Protein AF-0000000078818500 (afdb_homodimer)

Structure (mmCIF, N/CA/C/O backbone):
data_AF-0000000078818500-model_v1
#
loop_
_entity.id
_entity.type
_entity.pdbx_description
1 polymer 'Uncharacterized protein'
#
loop_
_atom_site.group_PDB
_atom_site.id
_atom_site.type_symbol
_atom_site.label_atom_id
_atom_site.label_alt_id
_atom_site.label_comp_id
_atom_site.label_asym_id
_atom_site.label_entity_id
_atom_site.label_seq_id
_atom_site.pdbx_PDB_ins_code
_atom_site.Cartn_x
_atom_site.Cartn_y
_atom_site.Cartn_z
_atom_site.occupancy
_atom_site.B_iso_or_equiv
_atom_site.auth_seq_id
_atom_site.auth_comp_id
_atom_site.auth_asym_id
_atom_site.auth_atom_id
_atom_site.pdbx_PDB_model_num
ATOM 1 N N . MET A 1 1 ? 18.609 13.703 -2.287 1 92.88 1 MET A N 1
ATOM 2 C CA . MET A 1 1 ? 19.344 12.797 -1.414 1 92.88 1 MET A CA 1
ATOM 3 C C . MET A 1 1 ? 19.266 11.367 -1.935 1 92.88 1 MET A C 1
ATOM 5 O O . MET A 1 1 ? 18.438 11.047 -2.779 1 92.88 1 MET A O 1
ATOM 9 N N . ASP A 1 2 ? 20.297 10.562 -1.401 1 94.44 2 ASP A N 1
ATOM 10 C CA . ASP A 1 2 ? 20.312 9.164 -1.827 1 94.44 2 ASP A CA 1
ATOM 11 C C . ASP A 1 2 ? 20.031 8.234 -0.654 1 94.44 2 ASP A C 1
ATOM 13 O O . ASP A 1 2 ? 20.562 8.43 0.445 1 94.44 2 ASP A O 1
ATOM 17 N N . LEU A 1 3 ? 19.094 7.395 -0.886 1 95.62 3 LEU A N 1
ATOM 18 C CA . LEU A 1 3 ? 18.812 6.332 0.073 1 95.62 3 LEU A CA 1
ATOM 19 C C . LEU A 1 3 ? 19.172 4.969 -0.501 1 95.62 3 LEU A C 1
ATOM 21 O O . LEU A 1 3 ? 18.75 4.613 -1.599 1 95.62 3 LEU A O 1
ATOM 25 N N . THR A 1 4 ? 20.031 4.25 0.189 1 95.31 4 THR A N 1
ATOM 26 C CA . THR A 1 4 ? 20.438 2.93 -0.284 1 95.31 4 THR A CA 1
ATOM 27 C C . THR A 1 4 ? 19.703 1.831 0.48 1 95.31 4 THR A C 1
ATOM 29 O O . THR A 1 4 ? 19.688 1.827 1.713 1 95.31 4 THR A O 1
ATOM 32 N N . LEU A 1 5 ? 19.047 1.062 -0.251 1 96.25 5 LEU A N 1
ATOM 33 C CA . LEU A 1 5 ? 18.406 -0.133 0.29 1 96.25 5 LEU A CA 1
ATOM 34 C C . LEU A 1 5 ? 19.281 -1.367 0.055 1 96.25 5 LEU A C 1
ATOM 36 O O . LEU A 1 5 ? 19.766 -1.585 -1.056 1 96.25 5 LEU A O 1
ATOM 40 N N . GLN A 1 6 ? 19.484 -2.074 1.169 1 97 6 GLN A N 1
ATOM 41 C CA . GLN A 1 6 ? 20.094 -3.393 1.016 1 97 6 GLN A CA 1
ATOM 42 C C . GLN A 1 6 ? 19.031 -4.477 0.862 1 97 6 GLN A C 1
ATOM 44 O O . GLN A 1 6 ? 18.062 -4.52 1.629 1 97 6 GLN A O 1
ATOM 49 N N . ILE A 1 7 ? 19.172 -5.203 -0.135 1 97 7 ILE A N 1
ATOM 50 C CA . ILE A 1 7 ? 18.203 -6.262 -0.423 1 97 7 ILE A CA 1
ATOM 51 C C . ILE A 1 7 ? 18.922 -7.605 -0.516 1 97 7 ILE A C 1
ATOM 53 O O . ILE A 1 7 ? 19.703 -7.836 -1.443 1 97 7 ILE A O 1
ATOM 57 N N . ASP A 1 8 ? 18.688 -8.516 0.443 1 96 8 ASP A N 1
ATOM 58 C CA . ASP A 1 8 ? 19.328 -9.836 0.479 1 96 8 ASP A CA 1
ATOM 59 C C . ASP A 1 8 ? 18.391 -10.898 -0.092 1 96 8 ASP A C 1
ATOM 61 O O . ASP A 1 8 ? 17.688 -11.586 0.657 1 96 8 ASP A O 1
ATOM 65 N N . THR A 1 9 ? 18.391 -10.898 -1.382 1 94.56 9 THR A N 1
ATOM 66 C CA . THR A 1 9 ? 17.484 -11.82 -2.07 1 94.56 9 THR A CA 1
ATOM 67 C C . THR A 1 9 ? 18.203 -12.508 -3.232 1 94.56 9 THR A C 1
ATOM 69 O O . THR A 1 9 ? 19.281 -12.078 -3.643 1 94.56 9 THR A O 1
ATOM 72 N N . ASP A 1 10 ? 17.688 -13.625 -3.678 1 94.94 10 ASP A N 1
ATOM 73 C CA . ASP A 1 10 ? 18.234 -14.352 -4.816 1 94.94 10 ASP A CA 1
ATOM 74 C C . ASP A 1 10 ? 17.766 -13.742 -6.137 1 94.94 10 ASP A C 1
ATOM 76 O O . ASP A 1 10 ? 18.25 -14.117 -7.203 1 94.94 10 ASP A O 1
ATOM 80 N N . TYR A 1 11 ? 16.922 -12.773 -6.066 1 96.25 11 TYR A N 1
ATOM 81 C CA . TYR A 1 11 ? 16.422 -12.133 -7.273 1 96.25 11 TYR A CA 1
ATOM 82 C C . TYR A 1 11 ? 17.422 -11.117 -7.805 1 96.25 11 TYR A C 1
ATOM 84 O O . TYR A 1 11 ? 18.266 -10.633 -7.062 1 96.25 11 TYR A O 1
ATOM 92 N N . SER A 1 12 ? 17.266 -10.805 -9.141 1 96.62 12 SER A N 1
ATOM 93 C CA . SER A 1 12 ? 18.156 -9.828 -9.758 1 96.62 12 SER A CA 1
ATOM 94 C C . SER A 1 12 ? 17.844 -8.414 -9.273 1 96.62 12 SER A C 1
ATOM 96 O O . SER A 1 12 ? 16.766 -8.156 -8.727 1 96.62 12 SER A O 1
ATOM 98 N N . LEU A 1 13 ? 18.828 -7.551 -9.422 1 95.62 13 LEU A N 1
ATOM 99 C CA . LEU A 1 13 ? 18.625 -6.148 -9.07 1 95.62 13 LEU A CA 1
ATOM 100 C C . LEU A 1 13 ? 17.453 -5.562 -9.852 1 95.62 13 LEU A C 1
ATOM 102 O O . LEU A 1 13 ? 16.688 -4.75 -9.32 1 95.62 13 LEU A O 1
ATOM 106 N N . GLN A 1 14 ? 17.297 -5.965 -11.07 1 96.69 14 GLN A N 1
ATOM 107 C CA . GLN A 1 14 ? 16.203 -5.477 -11.906 1 96.69 14 GLN A CA 1
ATOM 108 C C . GLN A 1 14 ? 14.852 -5.902 -11.352 1 96.69 14 GLN A C 1
ATOM 110 O O . GLN A 1 14 ? 13.93 -5.086 -11.234 1 96.69 14 GLN A O 1
ATOM 115 N N . GLU A 1 15 ? 14.734 -7.168 -11 1 96.62 15 GLU A N 1
ATOM 116 C CA . GLU A 1 15 ? 13.492 -7.684 -10.43 1 96.62 15 GLU A CA 1
ATOM 117 C C . GLU A 1 15 ? 13.164 -7.004 -9.102 1 96.62 15 GLU A C 1
ATOM 119 O O . GLU A 1 15 ? 12.023 -6.602 -8.875 1 96.62 15 GLU A O 1
ATOM 124 N N . ALA A 1 16 ? 14.141 -6.887 -8.336 1 96.5 16 ALA A N 1
ATOM 125 C CA . ALA A 1 16 ? 13.953 -6.25 -7.035 1 96.5 16 ALA A CA 1
ATOM 126 C C . ALA A 1 16 ? 13.57 -4.781 -7.191 1 96.5 16 ALA A C 1
ATOM 128 O O . ALA A 1 16 ? 12.68 -4.289 -6.488 1 96.5 16 ALA A O 1
ATOM 129 N N . SER A 1 17 ? 14.234 -4.121 -8.102 1 96.81 17 SER A N 1
ATOM 130 C CA . SER A 1 17 ? 13.945 -2.715 -8.359 1 96.81 17 SER A CA 1
ATOM 131 C C . SER A 1 17 ? 12.5 -2.52 -8.82 1 96.81 17 SER A C 1
ATOM 133 O O . SER A 1 17 ? 11.844 -1.559 -8.43 1 96.81 17 SER A O 1
ATOM 135 N N . GLU A 1 18 ? 12.047 -3.445 -9.617 1 97.38 18 GLU A N 1
ATOM 136 C CA . GLU A 1 18 ? 10.68 -3.352 -10.117 1 97.38 18 GLU A CA 1
ATOM 137 C C . GLU A 1 18 ? 9.664 -3.51 -8.992 1 97.38 18 GLU A C 1
ATOM 139 O O . GLU A 1 18 ? 8.648 -2.811 -8.961 1 97.38 18 GLU A O 1
ATOM 144 N N . VAL A 1 19 ? 9.938 -4.406 -8.125 1 97.69 19 VAL A N 1
ATOM 145 C CA . VAL A 1 19 ? 9.047 -4.625 -6.992 1 97.69 19 VAL A CA 1
ATOM 146 C C . VAL A 1 19 ? 9.023 -3.381 -6.109 1 97.69 19 VAL A C 1
ATOM 148 O O . VAL A 1 19 ? 7.949 -2.912 -5.719 1 97.69 19 VAL A O 1
ATOM 151 N N . ILE A 1 20 ? 10.195 -2.811 -5.836 1 97.69 20 ILE A N 1
ATOM 152 C CA . ILE A 1 20 ? 10.305 -1.636 -4.977 1 97.69 20 ILE A CA 1
ATOM 153 C C . ILE A 1 20 ? 9.617 -0.447 -5.637 1 97.69 20 ILE A C 1
ATOM 155 O O . ILE A 1 20 ? 8.844 0.27 -4.992 1 97.69 20 ILE A O 1
ATOM 159 N N . HIS A 1 21 ? 9.828 -0.306 -6.898 1 96.94 21 HIS A N 1
ATOM 160 C CA . HIS A 1 21 ? 9.211 0.789 -7.633 1 96.94 21 HIS A CA 1
ATOM 161 C C . HIS A 1 21 ? 7.688 0.669 -7.617 1 96.94 21 HIS A C 1
ATOM 163 O O . HIS A 1 21 ? 6.988 1.639 -7.312 1 96.94 21 HIS A O 1
ATOM 169 N N . SER A 1 22 ? 7.27 -0.499 -7.934 1 97.5 22 SER A N 1
ATOM 170 C CA . SER A 1 22 ? 5.828 -0.715 -7.961 1 97.5 22 SER A CA 1
ATOM 171 C C . SER A 1 22 ? 5.215 -0.521 -6.578 1 97.5 22 SER A C 1
ATOM 173 O O . SER A 1 22 ? 4.113 0.017 -6.453 1 97.5 22 SER A O 1
ATOM 175 N N . ALA A 1 23 ? 5.93 -0.993 -5.57 1 97.81 23 ALA A N 1
ATOM 176 C CA . ALA A 1 23 ? 5.461 -0.832 -4.199 1 97.81 23 ALA A CA 1
ATOM 177 C C . ALA A 1 23 ? 5.336 0.644 -3.83 1 97.81 23 ALA A C 1
ATOM 179 O O . ALA A 1 23 ? 4.324 1.066 -3.264 1 97.81 23 ALA A O 1
ATOM 180 N N . LEU A 1 24 ? 6.293 1.431 -4.164 1 98.25 24 LEU A N 1
ATOM 181 C CA . LEU A 1 24 ? 6.289 2.85 -3.822 1 98.25 24 LEU A CA 1
ATOM 182 C C . LEU A 1 24 ? 5.246 3.604 -4.641 1 98.25 24 LEU A C 1
ATOM 184 O O . LEU A 1 24 ? 4.621 4.543 -4.145 1 98.25 24 LEU A O 1
ATOM 188 N N . GLU A 1 25 ? 5.035 3.156 -5.895 1 97.81 25 GLU A N 1
ATOM 189 C CA . GLU A 1 25 ? 3.994 3.764 -6.719 1 97.81 25 GLU A CA 1
ATOM 190 C C . GLU A 1 25 ? 2.607 3.492 -6.141 1 97.81 25 GLU A C 1
ATOM 192 O O . GLU A 1 25 ? 1.744 4.371 -6.148 1 97.81 25 GLU A O 1
ATOM 197 N N . HIS A 1 26 ? 2.404 2.295 -5.719 1 97.69 26 HIS A N 1
ATOM 198 C CA . HIS A 1 26 ? 1.139 1.955 -5.074 1 97.69 26 HIS A CA 1
ATOM 199 C C . HIS A 1 26 ? 0.894 2.822 -3.846 1 97.69 26 HIS A C 1
ATOM 201 O O . HIS A 1 26 ? -0.209 3.34 -3.654 1 97.69 26 HIS A O 1
ATOM 207 N N . GLU A 1 27 ? 1.914 3.031 -3.051 1 97.81 27 GLU A N 1
ATOM 208 C CA . GLU A 1 27 ? 1.816 3.875 -1.863 1 97.81 27 GLU A CA 1
ATOM 209 C C . GLU A 1 27 ? 1.536 5.328 -2.24 1 97.81 27 GLU A C 1
ATOM 211 O O . GLU A 1 27 ? 0.791 6.02 -1.545 1 97.81 27 GLU A O 1
ATOM 216 N N . LYS A 1 28 ? 2.133 5.762 -3.33 1 98.25 28 LYS A N 1
ATOM 217 C CA . LYS A 1 28 ? 1.902 7.121 -3.805 1 98.25 28 LYS A CA 1
ATOM 218 C C . LYS A 1 28 ? 0.437 7.336 -4.172 1 98.25 28 LYS A C 1
ATOM 220 O O . LYS A 1 28 ? -0.152 8.359 -3.828 1 98.25 28 LYS A O 1
ATOM 225 N N . HIS A 1 29 ? -0.126 6.328 -4.836 1 98.25 29 HIS A N 1
ATOM 226 C CA . HIS A 1 29 ? -1.533 6.422 -5.207 1 98.25 29 HIS A CA 1
ATOM 227 C C . HIS A 1 29 ? -2.428 6.461 -3.975 1 98.25 29 HIS A C 1
ATOM 229 O O . HIS A 1 29 ? -3.383 7.238 -3.918 1 98.25 29 HIS A O 1
ATOM 235 N N . LEU A 1 30 ? -2.086 5.609 -3.025 1 97.31 30 LEU A N 1
ATOM 236 C CA . LEU A 1 30 ? -2.822 5.609 -1.768 1 97.31 30 LEU A CA 1
ATOM 237 C C . LEU A 1 30 ? -2.709 6.961 -1.071 1 97.31 30 LEU A C 1
ATOM 239 O O . LEU A 1 30 ? -3.705 7.496 -0.579 1 97.31 30 LEU A O 1
ATOM 243 N N . ALA A 1 31 ? -1.526 7.5 -1.054 1 98.38 31 ALA A N 1
ATOM 244 C CA . ALA A 1 31 ? -1.292 8.797 -0.418 1 98.38 31 ALA A CA 1
ATOM 245 C C . ALA A 1 31 ? -2.096 9.891 -1.104 1 98.38 31 ALA A C 1
ATOM 247 O O . ALA A 1 31 ? -2.67 10.758 -0.439 1 98.38 31 ALA A O 1
ATOM 248 N N . LYS A 1 32 ? -2.178 9.852 -2.471 1 98.62 32 LYS A N 1
ATOM 249 C CA . LYS A 1 32 ? -2.949 10.836 -3.229 1 98.62 32 LYS A CA 1
ATOM 250 C C . LYS A 1 32 ? -4.426 10.789 -2.846 1 98.62 32 LYS A C 1
ATOM 252 O O . LYS A 1 32 ? -5.055 11.828 -2.646 1 98.62 32 LYS A O 1
ATOM 257 N N . TYR A 1 33 ? -4.914 9.625 -2.73 1 98.38 33 TYR A N 1
ATOM 258 C CA . TYR A 1 33 ? -6.312 9.445 -2.357 1 98.38 33 TYR A CA 1
ATOM 259 C C . TYR A 1 33 ? -6.578 9.969 -0.953 1 98.38 33 TYR A C 1
ATOM 261 O O . TYR A 1 33 ? -7.574 10.656 -0.718 1 98.38 33 TYR A O 1
ATOM 269 N N . LYS A 1 34 ? -5.703 9.625 -0.018 1 98.12 34 LYS A N 1
ATOM 270 C CA . LYS A 1 34 ? -5.875 10.047 1.369 1 98.12 34 LYS A CA 1
ATOM 271 C C . LYS A 1 34 ? -5.785 11.57 1.498 1 98.12 34 LYS A C 1
ATOM 273 O O . LYS A 1 34 ? -6.551 12.18 2.246 1 98.12 34 LYS A O 1
ATOM 278 N N . VAL A 1 35 ? -4.875 12.18 0.779 1 98.62 35 VAL A N 1
ATOM 279 C CA . VAL A 1 35 ? -4.758 13.633 0.766 1 98.62 35 VAL A CA 1
ATOM 280 C C . VAL A 1 35 ? -6.062 14.25 0.266 1 98.62 35 VAL A C 1
ATOM 282 O O . VAL A 1 35 ? -6.578 15.203 0.865 1 98.62 35 VAL A O 1
ATOM 285 N N . TYR A 1 36 ? -6.566 13.695 -0.82 1 98.56 36 TYR A N 1
ATOM 286 C CA . TYR A 1 36 ? -7.816 14.195 -1.382 1 98.56 36 TYR A CA 1
ATOM 287 C C . TYR A 1 36 ? -8.945 14.094 -0.365 1 98.56 36 TYR A C 1
ATOM 289 O O . TYR A 1 36 ? -9.672 15.062 -0.142 1 98.56 36 TYR A O 1
ATOM 297 N N . ARG A 1 37 ? -9.078 13 0.295 1 98.19 37 ARG A N 1
ATOM 298 C CA . ARG A 1 37 ? -10.164 12.75 1.239 1 98.19 37 ARG A CA 1
ATOM 299 C C . ARG A 1 37 ? -10.07 13.68 2.441 1 98.19 37 ARG A C 1
ATOM 301 O O . ARG A 1 37 ? -11.062 14.305 2.832 1 98.19 37 ARG A O 1
ATOM 308 N N . TYR A 1 38 ? -8.891 13.727 2.98 1 98.56 38 TYR A N 1
ATOM 309 C CA . TYR A 1 38 ? -8.727 14.562 4.16 1 98.56 38 TYR A CA 1
ATOM 310 C C . TYR A 1 38 ? -8.867 16.047 3.805 1 98.56 38 TYR A C 1
ATOM 312 O O . TYR A 1 38 ? -9.375 16.828 4.602 1 98.56 38 TYR A O 1
ATOM 320 N N . ALA A 1 39 ? -8.391 16.438 2.619 1 98.5 39 ALA A N 1
ATOM 321 C CA . ALA A 1 39 ? -8.562 17.828 2.166 1 98.5 39 ALA A CA 1
ATOM 322 C C . ALA A 1 39 ? -10.039 18.188 2.027 1 98.5 39 ALA A C 1
ATOM 324 O O . ALA A 1 39 ? -10.453 19.281 2.41 1 98.5 39 ALA A O 1
ATOM 325 N N . MET A 1 40 ? -10.766 17.234 1.53 1 98.44 40 MET A N 1
ATOM 326 C CA . MET A 1 40 ? -12.195 17.438 1.37 1 98.44 40 MET A CA 1
ATOM 327 C C . MET A 1 40 ? -12.875 17.641 2.723 1 98.44 40 MET A C 1
ATOM 329 O O . MET A 1 40 ? -13.711 18.531 2.879 1 98.44 40 MET A O 1
ATOM 333 N N . ILE A 1 41 ? -12.508 16.844 3.682 1 98.06 41 ILE A N 1
ATOM 334 C CA . ILE A 1 41 ? -13.07 16.938 5.027 1 98.06 41 ILE A CA 1
ATOM 335 C C . ILE A 1 41 ? -12.695 18.297 5.637 1 98.06 41 ILE A C 1
ATOM 337 O O . ILE A 1 41 ? -13.555 18.969 6.211 1 98.06 41 ILE A O 1
ATOM 341 N N . CYS A 1 42 ? -11.414 18.672 5.496 1 98.5 42 CYS A N 1
ATOM 342 C CA . CYS A 1 42 ? -10.977 19.953 6.023 1 98.5 42 CYS A CA 1
ATOM 343 C C . CYS A 1 42 ? -11.734 21.109 5.379 1 98.5 42 CYS A C 1
ATOM 345 O O . CYS A 1 42 ? -12.156 22.047 6.062 1 98.5 42 CYS A O 1
ATOM 347 N N . ASP A 1 43 ? -11.93 21 4.059 1 98.25 43 ASP A N 1
ATOM 348 C CA . ASP A 1 43 ? -12.648 22.047 3.328 1 98.25 43 ASP A CA 1
ATOM 349 C C . ASP A 1 43 ? -14.07 22.188 3.85 1 98.25 43 ASP A C 1
ATOM 351 O O . ASP A 1 43 ? -14.57 23.312 3.988 1 98.25 43 ASP A O 1
ATOM 355 N N . GLU A 1 44 ? -14.711 21.141 4.117 1 98.06 44 GLU A N 1
ATOM 356 C CA . GLU A 1 44 ? -16.078 21.156 4.625 1 98.06 44 GLU A CA 1
ATOM 357 C C . GLU A 1 44 ? -16.172 21.891 5.957 1 98.06 44 GLU A C 1
ATOM 359 O O . GLU A 1 44 ? -17.062 22.719 6.164 1 98.06 44 GLU A O 1
ATOM 364 N N . TYR A 1 45 ? -15.234 21.578 6.836 1 96.94 45 TYR A N 1
ATOM 365 C CA . TYR A 1 45 ? -15.234 22.219 8.148 1 96.94 45 TYR A CA 1
ATOM 366 C C . TYR A 1 45 ? -14.828 23.672 8.055 1 96.94 45 TYR A C 1
ATOM 368 O O . TYR A 1 45 ? -15.344 24.531 8.781 1 96.94 45 TYR A O 1
ATOM 376 N N . GLU A 1 46 ? -13.875 23.953 7.191 1 98 46 GLU A N 1
ATOM 377 C CA . GLU A 1 46 ? -13.477 25.344 6.984 1 98 46 GLU A CA 1
ATOM 378 C C . GLU A 1 46 ? -14.648 26.188 6.512 1 98 46 GLU A C 1
ATOM 380 O O . GLU A 1 46 ? -14.836 27.312 6.984 1 98 46 GLU A O 1
ATOM 385 N N . ASP A 1 47 ? -15.469 25.625 5.633 1 97.44 47 ASP A N 1
ATOM 386 C CA . ASP A 1 47 ? -16.656 26.312 5.141 1 97.44 47 ASP A CA 1
ATOM 387 C C . ASP A 1 47 ? -17.688 26.484 6.25 1 97.44 47 ASP A C 1
ATOM 389 O O . ASP A 1 47 ? -18.297 27.547 6.387 1 97.44 47 ASP A O 1
ATOM 393 N N . GLN A 1 48 ? -17.859 25.484 6.992 1 95.75 48 GLN A N 1
ATOM 394 C CA . GLN A 1 48 ? -18.859 25.469 8.047 1 95.75 48 GLN A CA 1
ATOM 395 C C . GLN A 1 48 ? -18.531 26.484 9.133 1 95.75 48 GLN A C 1
ATOM 397 O O . GLN A 1 48 ? -19.438 27.141 9.672 1 95.75 48 GLN A O 1
ATOM 402 N N . PHE A 1 49 ? -17.234 26.672 9.461 1 94.31 49 PHE A N 1
ATOM 403 C CA . PHE A 1 49 ? -16.859 27.453 10.641 1 94.31 49 PHE A CA 1
ATOM 404 C C . PHE A 1 49 ? -16.203 28.766 10.227 1 94.31 49 PHE A C 1
ATOM 406 O O . PHE A 1 49 ? -15.852 29.578 11.086 1 94.31 49 PHE A O 1
ATOM 413 N N . ASP A 1 50 ? -16.016 28.906 8.906 1 96.56 50 ASP A N 1
ATOM 414 C CA . ASP A 1 50 ? -15.383 30.109 8.352 1 96.56 50 ASP A CA 1
ATOM 415 C C . ASP A 1 50 ? -14.023 30.359 8.992 1 96.56 50 ASP A C 1
ATOM 417 O O . ASP A 1 50 ? -13.742 31.453 9.461 1 96.56 50 ASP A O 1
ATOM 421 N N . LEU A 1 51 ? -13.227 29.312 9.117 1 96.5 51 LEU A N 1
ATOM 422 C CA . LEU A 1 51 ? -11.883 29.25 9.695 1 96.5 51 LEU A CA 1
ATOM 423 C C . LEU A 1 51 ? -11 28.281 8.922 1 96.5 51 LEU A C 1
ATOM 425 O O . LEU A 1 51 ? -11.43 27.188 8.562 1 96.5 51 LEU A O 1
ATOM 429 N N . ILE A 1 52 ? -9.805 28.672 8.586 1 97.56 52 ILE A N 1
ATOM 430 C CA . ILE A 1 52 ? -8.93 27.766 7.844 1 97.56 52 ILE A CA 1
ATOM 431 C C . ILE A 1 52 ? -8.328 26.734 8.789 1 97.56 52 ILE A C 1
ATOM 433 O O . ILE A 1 52 ? -8.062 27.031 9.961 1 97.56 52 ILE A O 1
ATOM 437 N N . SER A 1 53 ? -8.055 25.594 8.289 1 97.38 53 SER A N 1
ATOM 438 C CA . SER A 1 53 ? -7.652 24.453 9.102 1 97.38 53 SER A CA 1
ATOM 439 C C . SER A 1 53 ? -6.363 24.734 9.859 1 97.38 53 SER A C 1
ATOM 441 O O . SER A 1 53 ? -6.207 24.312 11.008 1 97.38 53 SER A O 1
ATOM 443 N N . THR A 1 54 ? -5.461 25.453 9.211 1 97.38 54 THR A N 1
ATOM 444 C CA . THR A 1 54 ? -4.184 25.75 9.859 1 97.38 54 THR A CA 1
ATOM 445 C C . THR A 1 54 ? -4.391 26.625 11.086 1 97.38 54 THR A C 1
ATOM 447 O O . THR A 1 54 ? -3.756 26.406 12.125 1 97.38 54 THR A O 1
ATOM 450 N N . GLU A 1 55 ? -5.258 27.531 11.039 1 96.62 55 GLU A N 1
ATOM 451 C CA . GLU A 1 55 ? -5.59 28.391 12.18 1 96.62 55 GLU A CA 1
ATOM 452 C C . GLU A 1 55 ? -6.363 27.609 13.242 1 96.62 55 GLU A C 1
ATOM 454 O O . GLU A 1 55 ? -6.117 27.781 14.438 1 96.62 55 GLU A O 1
ATOM 459 N N . PHE A 1 56 ? -7.258 26.781 12.789 1 96.62 56 PHE A N 1
ATOM 460 C CA . PHE A 1 56 ? -8.039 25.953 13.703 1 96.62 56 PHE A CA 1
ATOM 461 C C . PHE A 1 56 ? -7.129 25.094 14.578 1 96.62 56 PHE A C 1
ATOM 463 O O . PHE A 1 56 ? -7.297 25.047 15.797 1 96.62 56 PHE A O 1
ATOM 470 N N . ILE A 1 57 ? -6.168 24.469 13.945 1 95.25 57 ILE A N 1
ATOM 471 C CA . ILE A 1 57 ? -5.289 23.562 14.664 1 95.25 57 ILE A CA 1
ATOM 472 C C . ILE A 1 57 ? -4.531 24.328 15.75 1 95.25 57 ILE A C 1
ATOM 474 O O . ILE A 1 57 ? -4.402 23.844 16.875 1 95.25 57 ILE A O 1
ATOM 478 N N . GLN A 1 58 ? -4.086 25.5 15.438 1 95.19 58 GLN A N 1
ATOM 479 C CA . GLN A 1 58 ? -3.363 26.312 16.406 1 95.19 58 GLN A CA 1
ATOM 480 C C . GLN A 1 58 ? -4.25 26.688 17.578 1 95.19 58 GLN A C 1
ATOM 482 O O . GLN A 1 58 ? -3.848 26.531 18.734 1 95.19 58 GLN A O 1
ATOM 487 N N . LYS A 1 59 ? -5.441 27.078 17.328 1 93.88 59 LYS A N 1
ATOM 488 C CA . LYS A 1 59 ? -6.387 27.453 18.375 1 93.88 59 LYS A CA 1
ATOM 489 C C . LYS A 1 59 ? -6.797 26.25 19.219 1 93.88 59 LYS A C 1
ATOM 491 O O . LYS A 1 59 ? -6.922 26.359 20.438 1 93.88 59 LYS A O 1
ATOM 496 N N . PHE A 1 60 ? -7 25.125 18.516 1 93.81 60 PHE A N 1
ATOM 497 C CA . PHE A 1 60 ? -7.406 23.906 19.203 1 93.81 60 PHE A CA 1
ATOM 498 C C . PHE A 1 60 ? -6.324 23.438 20.156 1 93.81 60 PHE A C 1
ATOM 500 O O . PHE A 1 60 ? -6.605 23.109 21.312 1 93.81 60 PHE A O 1
ATOM 507 N N . GLU A 1 61 ? -5.141 23.453 19.75 1 93.38 61 GLU A N 1
ATOM 508 C CA . GLU A 1 61 ? -4.023 23.016 20.578 1 93.38 61 GLU A CA 1
ATOM 509 C C . GLU A 1 61 ? -3.744 23.984 21.719 1 93.38 61 GLU A C 1
ATOM 511 O O . GLU A 1 61 ? -3.205 23.609 22.75 1 93.38 61 GLU A O 1
ATOM 516 N N . ALA A 1 62 ? -4.195 25.281 21.562 1 93.12 62 ALA A N 1
ATOM 517 C CA . ALA A 1 62 ? -4.051 26.312 22.594 1 93.12 62 ALA A CA 1
ATOM 518 C C . ALA A 1 62 ? -5.188 26.234 23.609 1 93.12 62 ALA A C 1
ATOM 520 O O . ALA A 1 62 ? -5.188 26.969 24.594 1 93.12 62 ALA A O 1
ATOM 521 N N . GLY A 1 63 ? -6.18 25.328 23.297 1 89.94 63 GLY A N 1
ATOM 522 C CA . GLY A 1 63 ? -7.273 25.125 24.234 1 89.94 63 GLY A CA 1
ATOM 523 C C . GLY A 1 63 ? -8.359 26.188 24.109 1 89.94 63 GLY A C 1
ATOM 524 O O . GLY A 1 63 ? -9.102 26.422 25.062 1 89.94 63 GLY A O 1
ATOM 525 N N . GLU A 1 64 ? -8.406 26.781 23.016 1 89.12 64 GLU A N 1
ATOM 526 C CA . GLU A 1 64 ? -9.352 27.875 22.859 1 89.12 64 GLU A CA 1
ATOM 527 C C . GLU A 1 64 ? -10.766 27.359 22.609 1 89.12 64 GLU A C 1
ATOM 529 O O . GLU A 1 64 ? -11.734 28.109 22.688 1 89.12 64 GLU A O 1
ATOM 534 N N . PHE A 1 65 ? -10.906 26.109 22.172 1 83.75 65 PHE A N 1
ATOM 535 C CA . PHE A 1 65 ? -12.219 25.547 21.875 1 83.75 65 PHE A CA 1
ATOM 536 C C . PHE A 1 65 ? -12.68 24.625 23 1 83.75 65 PHE A C 1
ATOM 538 O O . PHE A 1 65 ? -11.867 23.938 23.609 1 83.75 65 PHE A O 1
ATOM 545 N N . VAL A 1 66 ? -13.898 24.875 23.422 1 71.75 66 VAL A N 1
ATOM 546 C CA . VAL A 1 66 ? -14.5 23.984 24.422 1 71.75 66 VAL A CA 1
ATOM 547 C C . VAL A 1 66 ? -14.656 22.594 23.844 1 71.75 66 VAL A C 1
ATOM 549 O O . VAL A 1 66 ? -15.133 22.438 22.703 1 71.75 66 VAL A O 1
ATOM 552 N N . MET A 1 67 ? -14.016 21.609 24.359 1 64 67 MET A N 1
ATOM 553 C CA . MET A 1 67 ? -13.664 20.266 23.922 1 64 67 MET A CA 1
ATOM 554 C C . MET A 1 67 ? -14.922 19.438 23.641 1 64 67 MET A C 1
ATOM 556 O O . MET A 1 67 ? -14.875 18.469 22.891 1 64 67 MET A O 1
ATOM 560 N N . ASP A 1 68 ? -16.078 20.016 23.922 1 66.5 68 ASP A N 1
ATOM 561 C CA . ASP A 1 68 ? -17.156 19.047 23.922 1 66.5 68 ASP A CA 1
ATOM 562 C C . ASP A 1 68 ? -17.766 18.875 22.531 1 66.5 68 ASP A C 1
ATOM 564 O O . ASP A 1 68 ? -18.656 18.047 22.328 1 66.5 68 ASP A O 1
ATOM 568 N N . ASP A 1 69 ? -17.156 19.484 21.594 1 78.44 69 ASP A N 1
ATOM 569 C CA . ASP A 1 69 ? -17.766 19.312 20.281 1 78.44 69 ASP A CA 1
ATOM 570 C C . ASP A 1 69 ? -16.984 18.297 19.438 1 78.44 69 ASP A C 1
ATOM 572 O O . ASP A 1 69 ? -15.82 18.516 19.125 1 78.44 69 ASP A O 1
ATOM 576 N N . GLU A 1 70 ? -17.641 17.156 19.219 1 88.44 70 GLU A N 1
ATOM 577 C CA . GLU A 1 70 ? -17.078 16.047 18.453 1 88.44 70 GLU A CA 1
ATOM 578 C C . GLU A 1 70 ? -16.578 16.531 17.094 1 88.44 70 GLU A C 1
ATOM 580 O O . GLU A 1 70 ? -15.609 15.977 16.547 1 88.44 70 GLU A O 1
ATOM 585 N N . LYS A 1 71 ? -17.094 17.625 16.625 1 91.69 71 LYS A N 1
ATOM 586 C CA . LYS A 1 71 ? -16.75 18.141 15.312 1 91.69 71 LYS A CA 1
ATOM 587 C C . LYS A 1 71 ? -15.32 18.703 15.305 1 91.69 71 LYS A C 1
ATOM 589 O O . LYS A 1 71 ? -14.602 18.547 14.32 1 91.69 71 LYS A O 1
ATOM 594 N N . TYR A 1 72 ? -14.938 19.25 16.406 1 93.06 72 TYR A N 1
ATOM 595 C CA . TYR A 1 72 ? -13.586 19.797 16.469 1 93.06 72 TYR A CA 1
ATOM 596 C C . TYR A 1 72 ? -12.547 18.688 16.469 1 93.06 72 TYR A C 1
ATOM 598 O O . TYR A 1 72 ? -11.484 18.828 15.859 1 93.06 72 TYR A O 1
ATOM 606 N N . PHE A 1 73 ? -12.906 17.656 17.094 1 93.56 73 PHE A N 1
ATOM 607 C CA . PHE A 1 73 ? -11.984 16.531 17.109 1 93.56 73 PHE A CA 1
ATOM 608 C C . PHE A 1 73 ? -11.852 15.914 15.727 1 93.56 73 PHE A C 1
ATOM 610 O O . PHE A 1 73 ? -10.75 15.555 15.305 1 93.56 73 PHE A O 1
ATOM 617 N N . ASP A 1 74 ? -12.977 15.766 15.047 1 94.69 74 ASP A N 1
ATOM 618 C CA . ASP A 1 74 ? -12.961 15.227 13.695 1 94.69 74 ASP A CA 1
ATOM 619 C C . ASP A 1 74 ? -12.133 16.109 12.758 1 94.69 74 ASP A C 1
ATOM 621 O O . ASP A 1 74 ? -11.359 15.602 11.945 1 94.69 74 ASP A O 1
ATOM 625 N N . TRP A 1 75 ? -12.336 17.375 12.945 1 96.44 75 TRP A N 1
ATOM 626 C CA . TRP A 1 75 ? -11.594 18.328 12.141 1 96.44 75 TRP A CA 1
ATOM 627 C C . TRP A 1 75 ? -10.102 18.25 12.445 1 96.44 75 TRP A C 1
ATOM 629 O O . TRP A 1 75 ? -9.273 18.266 11.531 1 96.44 75 TRP A O 1
ATOM 639 N N . TYR A 1 76 ? -9.789 18.141 13.742 1 96.12 76 TYR A N 1
ATOM 640 C CA . TYR A 1 76 ? -8.398 18.016 14.18 1 96.12 76 TYR A CA 1
ATOM 641 C C . TYR A 1 76 ? -7.754 16.766 13.586 1 96.12 76 TYR A C 1
ATOM 643 O O . TYR A 1 76 ? -6.652 16.844 13.039 1 96.12 76 TYR A O 1
ATOM 651 N N . ALA A 1 77 ? -8.477 15.703 13.672 1 96.75 77 ALA A N 1
ATOM 652 C CA . ALA A 1 77 ? -7.977 14.445 13.125 1 96.75 77 ALA A CA 1
ATOM 653 C C . ALA A 1 77 ? -7.785 14.539 11.609 1 96.75 77 ALA A C 1
ATOM 655 O O . ALA A 1 77 ? -6.797 14.039 11.07 1 96.75 77 ALA A O 1
ATOM 656 N N . ALA A 1 78 ? -8.664 15.18 10.922 1 98.12 78 ALA A N 1
ATOM 657 C CA . ALA A 1 78 ? -8.586 15.328 9.469 1 98.12 78 ALA A CA 1
ATOM 658 C C . ALA A 1 78 ? -7.367 16.156 9.07 1 98.12 78 ALA A C 1
ATOM 660 O O . ALA A 1 78 ? -6.645 15.805 8.141 1 98.12 78 ALA A O 1
ATOM 661 N N . LYS A 1 79 ? -7.176 17.234 9.766 1 98.44 79 LYS A N 1
ATOM 662 C CA . LYS A 1 79 ? -6.051 18.094 9.438 1 98.44 79 LYS A CA 1
ATOM 663 C C . LYS A 1 79 ? -4.723 17.406 9.711 1 98.44 79 LYS A C 1
ATOM 665 O O . LYS A 1 79 ? -3.783 17.516 8.922 1 98.44 79 LYS A O 1
ATOM 670 N N . LYS A 1 80 ? -4.719 16.719 10.852 1 98.12 80 LYS A N 1
ATOM 671 C CA . LYS A 1 80 ? -3.516 15.938 11.141 1 98.12 80 LYS A CA 1
ATOM 672 C C . LYS A 1 80 ? -3.279 14.867 10.086 1 98.12 80 LYS A C 1
ATOM 674 O O . LYS A 1 80 ? -2.145 14.656 9.656 1 98.12 80 LYS A O 1
ATOM 679 N N . GLY A 1 81 ? -4.34 14.219 9.711 1 98.38 81 GLY A N 1
ATOM 680 C CA . GLY A 1 81 ? -4.25 13.25 8.625 1 98.38 81 GLY A CA 1
ATOM 681 C C . GLY A 1 81 ? -3.777 13.859 7.32 1 98.38 81 GLY A C 1
ATOM 682 O O . GLY A 1 81 ? -2.914 13.297 6.648 1 98.38 81 GLY A O 1
ATOM 683 N N . LEU A 1 82 ? -4.297 14.977 7.02 1 98.62 82 LEU A N 1
ATOM 684 C CA . LEU A 1 82 ? -3.916 15.672 5.797 1 98.62 82 LEU A CA 1
ATOM 685 C C . LEU A 1 82 ? -2.422 15.977 5.789 1 98.62 82 LEU A C 1
ATOM 687 O O . LEU A 1 82 ? -1.734 15.711 4.801 1 98.62 82 LEU A O 1
ATOM 691 N N . ASP A 1 83 ? -1.91 16.5 6.867 1 98.06 83 ASP A N 1
ATOM 692 C CA . ASP A 1 83 ? -0.494 16.844 6.945 1 98.06 83 ASP A CA 1
ATOM 693 C C . ASP A 1 83 ? 0.381 15.602 6.832 1 98.06 83 ASP A C 1
ATOM 695 O O . ASP A 1 83 ? 1.414 15.617 6.16 1 98.06 83 ASP A O 1
ATOM 699 N N . HIS A 1 84 ? -0.039 14.547 7.574 1 97.62 84 HIS A N 1
ATOM 700 C CA . HIS A 1 84 ? 0.686 13.289 7.539 1 97.62 84 HIS A CA 1
ATOM 701 C C . HIS A 1 84 ? 0.785 12.75 6.113 1 97.62 84 HIS A C 1
ATOM 703 O O . HIS A 1 84 ? 1.879 12.438 5.641 1 97.62 84 HIS A O 1
ATOM 709 N N . TRP A 1 85 ? -0.289 12.758 5.379 1 98.31 85 TRP A N 1
ATOM 710 C CA . TRP A 1 85 ? -0.323 12.148 4.059 1 98.31 85 TRP A CA 1
ATOM 711 C C . TRP A 1 85 ? 0.294 13.062 3.01 1 98.31 85 TRP A C 1
ATOM 713 O O . TRP A 1 85 ? 0.875 12.602 2.027 1 98.31 85 TRP A O 1
ATOM 723 N N . LYS A 1 86 ? 0.244 14.367 3.197 1 98.19 86 LYS A N 1
ATOM 724 C CA . LYS A 1 86 ? 0.924 15.297 2.297 1 98.19 86 LYS A CA 1
ATOM 725 C C . LYS A 1 86 ? 2.438 15.102 2.35 1 98.19 86 LYS A C 1
ATOM 727 O O . LYS A 1 86 ? 3.107 15.133 1.314 1 98.19 86 LYS A O 1
ATOM 732 N N . LYS A 1 87 ? 2.893 14.961 3.539 1 97.56 87 LYS A N 1
ATOM 733 C CA . LYS A 1 87 ? 4.32 14.695 3.693 1 97.56 87 LYS A CA 1
ATOM 734 C C . LYS A 1 87 ? 4.715 13.398 3.004 1 97.56 87 LYS A C 1
ATOM 736 O O . LYS A 1 87 ? 5.699 13.352 2.264 1 97.56 87 LYS A O 1
ATOM 741 N N . ARG A 1 88 ? 4.004 12.344 3.242 1 97.94 88 ARG A N 1
ATOM 742 C CA . ARG A 1 88 ? 4.273 11.047 2.627 1 97.94 88 ARG A CA 1
ATOM 743 C C . ARG A 1 88 ? 4.242 11.148 1.105 1 97.94 88 ARG A C 1
ATOM 745 O O . ARG A 1 88 ? 5.133 10.633 0.426 1 97.94 88 ARG A O 1
ATOM 752 N N . LEU A 1 89 ? 3.229 11.82 0.605 1 98.38 89 LEU A N 1
ATOM 753 C CA . LEU A 1 89 ? 3.088 11.977 -0.838 1 98.38 89 LEU A CA 1
ATOM 754 C C . LEU A 1 89 ? 4.27 12.75 -1.418 1 98.38 89 LEU A C 1
ATOM 756 O O . LEU A 1 89 ? 4.793 12.391 -2.477 1 98.38 89 LEU A O 1
ATOM 760 N N . ALA A 1 90 ? 4.699 13.789 -0.747 1 98.12 90 ALA A N 1
ATOM 761 C CA . ALA A 1 90 ? 5.809 14.602 -1.23 1 98.12 90 ALA A CA 1
ATOM 762 C C . ALA A 1 90 ? 7.082 13.773 -1.362 1 98.12 90 ALA A C 1
ATOM 764 O O . ALA A 1 90 ? 7.801 13.883 -2.357 1 98.12 90 ALA A O 1
ATOM 765 N N . VAL A 1 91 ? 7.312 12.953 -0.366 1 97.94 91 VAL A N 1
ATOM 766 C CA . VAL A 1 91 ? 8.5 12.109 -0.385 1 97.94 91 VAL A CA 1
ATOM 767 C C . VAL A 1 91 ? 8.383 11.07 -1.492 1 97.94 91 VAL A C 1
ATOM 769 O O . VAL A 1 91 ? 9.289 10.906 -2.307 1 97.94 91 VAL A O 1
ATOM 772 N N . LEU A 1 92 ? 7.273 10.375 -1.542 1 98.19 92 LEU A N 1
ATOM 773 C CA . LEU A 1 92 ? 7.062 9.312 -2.514 1 98.19 92 LEU A CA 1
ATOM 774 C C . LEU A 1 92 ? 7.102 9.859 -3.938 1 98.19 92 LEU A C 1
ATOM 776 O O . LEU A 1 92 ? 7.602 9.195 -4.848 1 98.19 92 LEU A O 1
ATOM 780 N N . ASP A 1 93 ? 6.637 11.062 -4.156 1 97.19 93 ASP A N 1
ATOM 781 C CA . ASP A 1 93 ? 6.613 11.695 -5.473 1 97.19 93 ASP A CA 1
ATOM 782 C C . ASP A 1 93 ? 8.016 12.125 -5.898 1 97.19 93 ASP A C 1
ATOM 784 O O . ASP A 1 93 ? 8.266 12.352 -7.082 1 97.19 93 ASP A O 1
ATOM 788 N N . ALA A 1 94 ? 8.859 12.234 -4.918 1 97.31 94 ALA A N 1
ATOM 789 C CA . ALA A 1 94 ? 10.195 12.758 -5.184 1 97.31 94 ALA A CA 1
ATOM 790 C C . ALA A 1 94 ? 11.18 11.625 -5.461 1 97.31 94 ALA A C 1
ATOM 792 O O . ALA A 1 94 ? 12.352 11.875 -5.766 1 97.31 94 ALA A O 1
ATOM 793 N N . VAL A 1 95 ? 10.727 10.359 -5.336 1 96.62 95 VAL A N 1
ATOM 794 C CA . VAL A 1 95 ? 11.602 9.211 -5.559 1 96.62 95 VAL A CA 1
ATOM 795 C C . VAL A 1 95 ? 11.867 9.047 -7.055 1 96.62 95 VAL A C 1
ATOM 797 O O . VAL A 1 95 ? 10.945 9.117 -7.867 1 96.62 95 VAL A O 1
ATOM 800 N N . ARG A 1 96 ? 13.18 8.945 -7.328 1 92.62 96 ARG A N 1
ATOM 801 C CA . ARG A 1 96 ? 13.633 8.672 -8.688 1 92.62 96 ARG A CA 1
ATOM 802 C C . ARG A 1 96 ? 14.477 7.41 -8.742 1 92.62 96 ARG A C 1
ATOM 804 O O . ARG A 1 96 ? 15.219 7.113 -7.805 1 92.62 96 ARG A O 1
ATOM 811 N N . PHE A 1 97 ? 14.312 6.656 -9.766 1 82.31 97 PHE A N 1
ATOM 812 C CA . PHE A 1 97 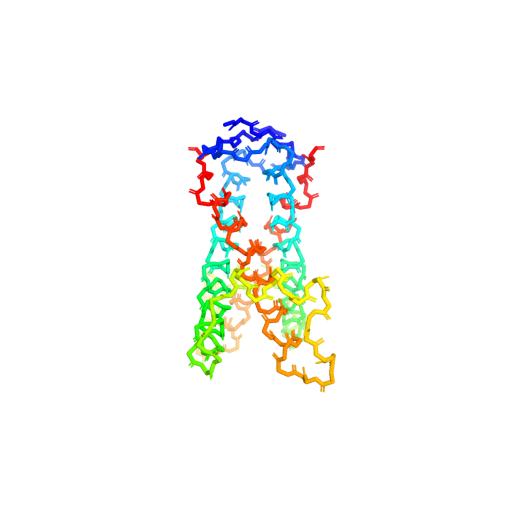? 15.016 5.391 -9.945 1 82.31 97 PHE A CA 1
ATOM 813 C C . PHE A 1 97 ? 16.047 5.496 -11.07 1 82.31 97 PHE A C 1
ATOM 815 O O . PHE A 1 97 ? 15.859 6.277 -12.008 1 82.31 97 PHE A O 1
ATOM 822 N N . MET B 1 1 ? 22.016 -7.355 -2.428 1 92.88 1 MET B N 1
ATOM 823 C CA . MET B 1 1 ? 22.234 -6.293 -3.402 1 92.88 1 MET B CA 1
ATOM 824 C C . MET B 1 1 ? 21.828 -4.938 -2.834 1 92.88 1 MET B C 1
ATOM 826 O O . MET B 1 1 ? 21.125 -4.871 -1.827 1 92.88 1 MET B O 1
ATOM 830 N N . ASP B 1 2 ? 22.422 -3.855 -3.527 1 94.5 2 ASP B N 1
ATOM 831 C CA . ASP B 1 2 ? 22.094 -2.508 -3.072 1 94.5 2 ASP B CA 1
ATOM 832 C C . ASP B 1 2 ? 21.281 -1.751 -4.129 1 94.5 2 ASP B C 1
ATOM 834 O O . ASP B 1 2 ? 21.594 -1.821 -5.32 1 94.5 2 ASP B O 1
ATOM 838 N N . LEU B 1 3 ? 20.188 -1.249 -3.678 1 95.56 3 LEU B N 1
ATOM 839 C CA . LEU B 1 3 ? 19.406 -0.361 -4.523 1 95.56 3 LEU B CA 1
ATOM 840 C C . LEU B 1 3 ? 19.438 1.068 -3.992 1 95.56 3 LEU B C 1
ATOM 842 O O . LEU B 1 3 ? 19.141 1.307 -2.816 1 95.56 3 LEU B O 1
ATOM 846 N N . THR B 1 4 ? 19.859 1.998 -4.816 1 95.31 4 THR B N 1
ATOM 847 C CA . THR B 1 4 ? 19.922 3.395 -4.398 1 95.31 4 THR B CA 1
ATOM 848 C C . THR B 1 4 ? 18.75 4.184 -4.961 1 95.31 4 THR B C 1
ATOM 850 O O . THR B 1 4 ? 18.484 4.141 -6.164 1 95.31 4 THR B O 1
ATOM 853 N N . LEU B 1 5 ? 18.047 4.723 -4.074 1 96.25 5 LEU B N 1
ATOM 854 C CA . LEU B 1 5 ? 16.969 5.637 -4.438 1 96.25 5 LEU B CA 1
ATOM 855 C C . LEU B 1 5 ? 17.422 7.09 -4.348 1 96.25 5 LEU B C 1
ATOM 857 O O . LEU B 1 5 ? 18.047 7.488 -3.357 1 96.25 5 LEU B O 1
ATOM 861 N N . GLN B 1 6 ? 17.172 7.781 -5.465 1 97 6 GLN B N 1
ATOM 862 C CA . GLN B 1 6 ? 17.344 9.227 -5.398 1 97 6 GLN B CA 1
ATOM 863 C C . GLN B 1 6 ? 16.062 9.93 -4.992 1 97 6 GLN B C 1
ATOM 865 O O . GLN B 1 6 ? 14.992 9.633 -5.531 1 97 6 GLN B O 1
ATOM 870 N N . ILE B 1 7 ? 16.156 10.695 -4.004 1 96.88 7 ILE B N 1
ATOM 871 C CA . ILE B 1 7 ? 14.992 11.398 -3.49 1 96.88 7 ILE B CA 1
ATOM 872 C C . ILE B 1 7 ? 15.258 12.906 -3.498 1 96.88 7 ILE B C 1
ATOM 874 O O . ILE B 1 7 ? 16.094 13.398 -2.74 1 96.88 7 ILE B O 1
ATOM 878 N N . ASP B 1 8 ? 14.562 13.656 -4.359 1 96.06 8 ASP B N 1
ATOM 879 C CA . ASP B 1 8 ? 14.727 15.109 -4.48 1 96.06 8 ASP B CA 1
ATOM 880 C C . ASP B 1 8 ? 13.648 15.844 -3.691 1 96.06 8 ASP B C 1
ATOM 882 O O . ASP B 1 8 ? 12.625 16.25 -4.25 1 96.06 8 ASP B O 1
ATOM 886 N N . THR B 1 9 ? 13.906 15.883 -2.428 1 94.56 9 THR B N 1
ATOM 887 C CA . THR B 1 9 ? 12.93 16.516 -1.533 1 94.56 9 THR B CA 1
ATOM 888 C C . THR B 1 9 ? 13.633 17.422 -0.531 1 94.56 9 THR B C 1
ATOM 890 O O . THR B 1 9 ? 14.852 17.375 -0.378 1 94.56 9 THR B O 1
ATOM 893 N N . ASP B 1 10 ? 12.891 18.344 0.041 1 94.94 10 ASP B N 1
ATOM 894 C CA . ASP B 1 10 ? 13.414 19.25 1.059 1 94.94 10 ASP B CA 1
ATOM 895 C C . ASP B 1 10 ? 13.445 18.578 2.43 1 94.94 10 ASP B C 1
ATOM 897 O O . ASP B 1 10 ? 14.008 19.125 3.381 1 94.94 10 ASP B O 1
ATOM 901 N N . TYR B 1 11 ? 12.961 17.391 2.514 1 96.38 11 TYR B N 1
ATOM 902 C CA . TYR B 1 11 ? 12.945 16.672 3.783 1 96.38 11 TYR B CA 1
ATOM 903 C C . TYR B 1 11 ? 14.305 16.031 4.059 1 96.38 11 TYR B C 1
ATOM 905 O O . TYR B 1 11 ? 15.094 15.812 3.139 1 96.38 11 TYR B O 1
ATOM 913 N N . SER B 1 12 ? 14.539 15.742 5.371 1 96.75 12 SER B N 1
ATOM 914 C CA . SER B 1 12 ? 15.797 15.102 5.762 1 96.75 12 SER B CA 1
ATOM 915 C C . SER B 1 12 ? 15.844 13.648 5.305 1 96.75 12 SER B C 1
ATOM 917 O O . SER B 1 12 ? 14.812 13.062 4.984 1 96.75 12 SER B O 1
ATOM 919 N N . LEU B 1 13 ? 17.078 13.141 5.215 1 95.62 13 LEU B N 1
ATOM 920 C CA . LEU B 1 13 ? 17.25 11.734 4.867 1 95.62 13 LEU B CA 1
ATOM 921 C C . LEU B 1 13 ? 16.516 10.836 5.852 1 95.62 13 LEU B C 1
ATOM 923 O O . LEU B 1 13 ? 15.945 9.812 5.461 1 95.62 13 LEU B O 1
ATOM 927 N N . GLN B 1 14 ? 16.5 11.219 7.094 1 96.62 14 GLN B N 1
ATOM 928 C CA . GLN B 1 14 ? 15.812 10.438 8.125 1 96.62 14 GLN B CA 1
ATOM 929 C C . GLN B 1 14 ? 14.305 10.406 7.879 1 96.62 14 GLN B C 1
ATOM 931 O O . GLN B 1 14 ? 13.688 9.336 7.934 1 96.62 14 GLN B O 1
ATOM 936 N N . GLU B 1 15 ? 13.742 11.555 7.598 1 96.75 15 GLU B N 1
ATOM 937 C CA . GLU B 1 15 ? 12.312 11.641 7.324 1 96.75 15 GLU B CA 1
ATOM 938 C C . GLU B 1 15 ? 11.938 10.852 6.074 1 96.75 15 GLU B C 1
ATOM 940 O O . GLU B 1 15 ? 10.953 10.102 6.074 1 96.75 15 GLU B O 1
ATOM 945 N N . ALA B 1 16 ? 12.711 11.023 5.113 1 96.56 16 ALA B N 1
ATOM 946 C CA . ALA B 1 16 ? 12.453 10.32 3.857 1 96.56 16 ALA B CA 1
ATOM 947 C C . ALA B 1 16 ? 12.594 8.805 4.039 1 96.56 16 ALA B C 1
ATOM 949 O O . ALA B 1 16 ? 11.773 8.039 3.527 1 96.56 16 ALA B O 1
ATOM 950 N N . SER B 1 17 ? 13.617 8.406 4.762 1 96.88 17 SER B N 1
ATOM 951 C CA . SER B 1 17 ? 13.844 6.988 5.02 1 96.88 17 SER B CA 1
ATOM 952 C C . SER B 1 17 ? 12.664 6.371 5.773 1 96.88 17 SER B C 1
ATOM 954 O O . SER B 1 17 ? 12.273 5.238 5.492 1 96.88 17 SER B O 1
ATOM 956 N N . GLU B 1 18 ? 12.117 7.141 6.68 1 97.38 18 GLU B N 1
ATOM 957 C CA . GLU B 1 18 ? 10.984 6.641 7.457 1 97.38 18 GLU B CA 1
ATOM 958 C C . GLU B 1 18 ? 9.758 6.438 6.578 1 97.38 18 GLU B C 1
ATOM 960 O O . GLU B 1 18 ? 9.031 5.457 6.738 1 97.38 18 GLU B O 1
ATOM 965 N N . VAL B 1 19 ? 9.555 7.348 5.707 1 97.69 19 VAL B N 1
ATOM 966 C CA . VAL B 1 19 ? 8.422 7.242 4.797 1 97.69 19 VAL B CA 1
ATOM 967 C C . VAL B 1 19 ? 8.594 6.02 3.893 1 97.69 19 VAL B C 1
ATOM 969 O O . VAL B 1 19 ? 7.672 5.223 3.729 1 97.69 19 VAL B O 1
ATOM 972 N N . ILE B 1 20 ? 9.812 5.836 3.35 1 97.69 20 ILE B N 1
ATOM 973 C CA . ILE B 1 20 ? 10.094 4.727 2.445 1 97.69 20 ILE B CA 1
ATOM 974 C C . ILE B 1 20 ? 9.969 3.404 3.195 1 97.69 20 ILE B C 1
ATOM 976 O O . ILE B 1 20 ? 9.344 2.463 2.701 1 97.69 20 ILE B O 1
ATOM 980 N N . HIS B 1 21 ? 10.484 3.381 4.379 1 96.94 21 HIS B N 1
ATOM 981 C CA . HIS B 1 21 ? 10.406 2.17 5.188 1 96.94 21 HIS B CA 1
ATOM 982 C C . HIS B 1 21 ? 8.953 1.807 5.5 1 96.94 21 HIS B C 1
ATOM 984 O O . HIS B 1 21 ? 8.547 0.656 5.32 1 96.94 21 HIS B O 1
ATOM 990 N N . SER B 1 22 ? 8.273 2.793 5.949 1 97.44 22 SER B N 1
ATOM 991 C CA . SER B 1 22 ? 6.875 2.549 6.289 1 97.44 22 SER B CA 1
ATOM 992 C C . SER B 1 22 ? 6.074 2.123 5.062 1 97.44 22 SER B C 1
ATOM 994 O O . SER B 1 22 ? 5.195 1.263 5.152 1 97.44 22 SER B O 1
ATOM 996 N N . ALA B 1 23 ? 6.367 2.754 3.939 1 97.81 23 ALA B N 1
ATOM 997 C CA . ALA B 1 23 ? 5.691 2.406 2.691 1 97.81 23 ALA B CA 1
ATOM 998 C C . ALA B 1 23 ? 5.961 0.954 2.309 1 97.81 23 ALA B C 1
ATOM 1000 O O . ALA B 1 23 ? 5.039 0.216 1.959 1 97.81 23 ALA B O 1
ATOM 1001 N N . LEU B 1 24 ? 7.172 0.522 2.402 1 98.25 24 LEU B N 1
ATOM 1002 C CA . LEU B 1 24 ? 7.543 -0.836 2.021 1 98.25 24 LEU B CA 1
ATOM 1003 C C . LEU B 1 24 ? 6.988 -1.851 3.016 1 98.25 24 LEU B C 1
ATOM 1005 O O . LEU B 1 24 ? 6.594 -2.953 2.631 1 98.25 24 LEU B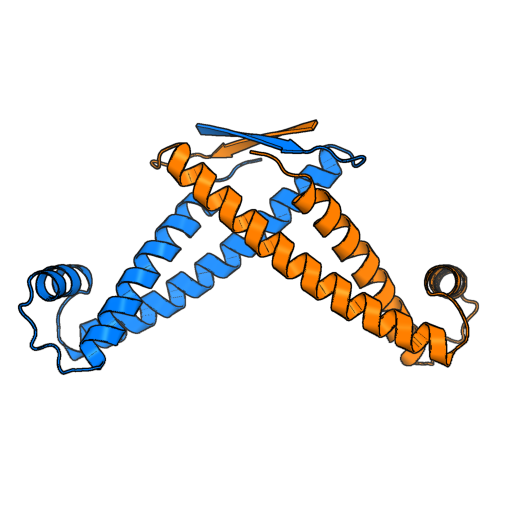 O 1
ATOM 1009 N N . GLU B 1 25 ? 6.926 -1.449 4.301 1 97.88 25 GLU B N 1
ATOM 1010 C CA . GLU B 1 25 ? 6.328 -2.32 5.309 1 97.88 25 GLU B CA 1
ATOM 1011 C C . GLU B 1 25 ? 4.84 -2.518 5.055 1 97.88 25 GLU B C 1
ATOM 1013 O O . GLU B 1 25 ? 4.316 -3.623 5.219 1 97.88 25 GLU B O 1
ATOM 1018 N N . HIS B 1 26 ? 4.184 -1.459 4.719 1 97.69 26 HIS B N 1
ATOM 1019 C CA . HIS B 1 26 ? 2.77 -1.56 4.383 1 97.69 26 HIS B CA 1
ATOM 1020 C C . HIS B 1 26 ? 2.553 -2.498 3.199 1 97.69 26 HIS B C 1
ATOM 1022 O O . HIS B 1 26 ? 1.654 -3.344 3.23 1 97.69 26 HIS B O 1
ATOM 1028 N N . GLU B 1 27 ? 3.375 -2.395 2.195 1 97.81 27 GLU B N 1
ATOM 1029 C CA . GLU B 1 27 ? 3.293 -3.268 1.027 1 97.81 27 GLU B CA 1
ATOM 1030 C C . GLU B 1 27 ? 3.562 -4.723 1.404 1 97.81 27 GLU B C 1
ATOM 1032 O O . GLU B 1 27 ? 2.934 -5.633 0.864 1 97.81 27 GLU B O 1
ATOM 1037 N N . LYS B 1 28 ? 4.504 -4.922 2.314 1 98.19 28 LYS B N 1
ATOM 1038 C CA . LYS B 1 28 ? 4.816 -6.27 2.777 1 98.19 28 LYS B CA 1
ATOM 1039 C C . LYS B 1 28 ? 3.607 -6.918 3.445 1 98.19 28 LYS B C 1
ATOM 1041 O O . LYS B 1 28 ? 3.309 -8.086 3.201 1 98.19 28 LYS B O 1
ATOM 1046 N N . HIS B 1 29 ? 2.922 -6.102 4.258 1 98.19 29 HIS B N 1
ATOM 1047 C CA . HIS B 1 29 ? 1.73 -6.617 4.922 1 98.19 29 HIS B CA 1
ATOM 1048 C C . HIS B 1 29 ? 0.646 -6.973 3.908 1 98.19 29 HIS B C 1
ATOM 1050 O O . HIS B 1 29 ? -0.004 -8.016 4.031 1 98.19 29 HIS B O 1
ATOM 1056 N N . LEU B 1 30 ? 0.481 -6.086 2.943 1 97.38 30 LEU B N 1
ATOM 1057 C CA . LEU B 1 30 ? -0.474 -6.359 1.874 1 97.38 30 LEU B CA 1
ATOM 1058 C C . LEU B 1 30 ? -0.098 -7.633 1.123 1 97.38 30 LEU B C 1
ATOM 1060 O O . LEU B 1 30 ? -0.959 -8.469 0.839 1 97.38 30 LEU B O 1
ATOM 1064 N N . ALA B 1 31 ? 1.158 -7.777 0.828 1 98.44 31 ALA B N 1
ATOM 1065 C CA . ALA B 1 31 ? 1.641 -8.953 0.112 1 98.44 31 ALA B CA 1
ATOM 1066 C C . ALA B 1 31 ? 1.388 -10.227 0.917 1 98.44 31 ALA B C 1
ATOM 1068 O O . ALA B 1 31 ? 0.982 -11.25 0.361 1 98.44 31 ALA B O 1
ATOM 1069 N N . LYS B 1 32 ? 1.608 -10.172 2.27 1 98.62 32 LYS B N 1
ATOM 1070 C CA . LYS B 1 32 ? 1.366 -11.312 3.141 1 98.62 32 LYS B CA 1
ATOM 1071 C C . LYS B 1 32 ? -0.097 -11.75 3.086 1 98.62 32 LYS B C 1
ATOM 1073 O O . LYS B 1 32 ? -0.395 -12.938 2.986 1 98.62 32 LYS B O 1
ATOM 1078 N N . TYR B 1 33 ? -0.942 -10.797 3.131 1 98.38 33 TYR B N 1
ATOM 1079 C CA . TYR B 1 33 ? -2.373 -11.07 3.076 1 98.38 33 TYR B CA 1
ATOM 1080 C C . TYR B 1 33 ? -2.756 -11.703 1.743 1 98.38 33 TYR B C 1
ATOM 1082 O O . TYR B 1 33 ? -3.516 -12.68 1.706 1 98.38 33 TYR B O 1
ATOM 1090 N N . LYS B 1 34 ? -2.262 -11.156 0.647 1 98.12 34 LYS B N 1
ATOM 1091 C CA . LYS B 1 34 ? -2.592 -11.656 -0.683 1 98.12 34 LYS B CA 1
ATOM 1092 C C . LYS B 1 34 ? -2.059 -13.07 -0.882 1 98.12 34 LYS B C 1
ATOM 1094 O O . LYS B 1 34 ? -2.738 -13.922 -1.468 1 98.12 34 LYS B O 1
ATOM 1099 N N . VAL B 1 35 ? -0.853 -13.328 -0.402 1 98.62 35 VAL B N 1
ATOM 1100 C CA . VAL B 1 35 ? -0.289 -14.672 -0.468 1 98.62 35 VAL B CA 1
ATOM 1101 C C . VAL B 1 35 ? -1.194 -15.648 0.279 1 98.62 35 VAL B C 1
ATOM 1103 O O . VAL B 1 35 ? -1.506 -16.734 -0.229 1 98.62 35 VAL B O 1
ATOM 1106 N N . TYR B 1 36 ? -1.593 -15.25 1.48 1 98.56 36 TYR B N 1
ATOM 1107 C CA . TYR B 1 36 ? -2.471 -16.094 2.279 1 98.56 36 TYR B CA 1
ATOM 1108 C C . TYR B 1 36 ? -3.768 -16.391 1.536 1 98.56 36 TYR B C 1
ATOM 1110 O O . TYR B 1 36 ? -4.184 -17.547 1.438 1 98.56 36 TYR B O 1
ATOM 1118 N N . ARG B 1 37 ? -4.383 -15.414 0.965 1 98.19 37 ARG B N 1
ATOM 1119 C CA . ARG B 1 37 ? -5.668 -15.547 0.288 1 98.19 37 ARG B CA 1
ATOM 1120 C C . ARG B 1 37 ? -5.551 -16.438 -0.94 1 98.19 37 ARG B C 1
ATOM 1122 O O . ARG B 1 37 ? -6.355 -17.359 -1.125 1 98.19 37 ARG B O 1
ATOM 1129 N N . TYR B 1 38 ? -4.57 -16.141 -1.735 1 98.56 38 TYR B N 1
ATOM 1130 C CA . TYR B 1 38 ? -4.41 -16.922 -2.957 1 98.56 38 TYR B CA 1
ATOM 1131 C C . TYR B 1 38 ? -4 -18.344 -2.637 1 98.56 38 TYR B C 1
ATOM 1133 O O . TYR B 1 38 ? -4.398 -19.281 -3.332 1 98.56 38 TYR B O 1
ATOM 1141 N N . ALA B 1 39 ? -3.172 -18.547 -1.588 1 98.5 39 ALA B N 1
ATOM 1142 C CA . ALA B 1 39 ? -2.797 -19.891 -1.163 1 98.5 39 ALA B CA 1
ATOM 1143 C C . ALA B 1 39 ? -4.023 -20.688 -0.725 1 98.5 39 ALA B C 1
ATOM 1145 O O . ALA B 1 39 ? -4.148 -21.859 -1.051 1 98.5 39 ALA B O 1
ATOM 1146 N N . MET B 1 40 ? -4.887 -20 -0.044 1 98.38 40 MET B N 1
ATOM 1147 C CA . MET B 1 40 ? -6.113 -20.656 0.411 1 98.38 40 MET B CA 1
ATOM 1148 C C . MET B 1 40 ? -6.965 -21.094 -0.772 1 98.38 40 MET B C 1
ATOM 1150 O O . MET B 1 40 ? -7.496 -22.203 -0.779 1 98.38 40 MET B O 1
ATOM 1154 N N . ILE B 1 41 ? -7.086 -20.25 -1.76 1 98.06 41 ILE B N 1
ATOM 1155 C CA . ILE B 1 41 ? -7.859 -20.562 -2.955 1 98.06 41 ILE B CA 1
ATOM 1156 C C . ILE B 1 41 ? -7.23 -21.75 -3.68 1 98.06 41 ILE B C 1
ATOM 1158 O O . ILE B 1 41 ? -7.93 -22.688 -4.082 1 98.06 41 ILE B O 1
ATOM 1162 N N . CYS B 1 42 ? -5.898 -21.703 -3.834 1 98.5 42 CYS B N 1
ATOM 1163 C CA . CYS B 1 42 ? -5.199 -22.797 -4.496 1 98.5 42 CYS B CA 1
ATOM 1164 C C . CYS B 1 42 ? -5.41 -24.109 -3.742 1 98.5 42 CYS B C 1
ATOM 1166 O O . CYS B 1 42 ? -5.656 -25.156 -4.355 1 98.5 42 CYS B O 1
ATOM 1168 N N . ASP B 1 43 ? -5.312 -24.031 -2.406 1 98.25 43 ASP B N 1
ATOM 1169 C CA . ASP B 1 43 ? -5.496 -25.219 -1.581 1 98.25 43 ASP B CA 1
ATOM 1170 C C . ASP B 1 43 ? -6.883 -25.828 -1.791 1 98.25 43 ASP B C 1
ATOM 1172 O O . ASP B 1 43 ? -7.023 -27.047 -1.861 1 98.25 43 ASP B O 1
ATOM 1176 N N . GLU B 1 44 ? -7.867 -25.031 -1.865 1 98 44 GLU B N 1
ATOM 1177 C CA . GLU B 1 44 ? -9.234 -25.484 -2.064 1 98 44 GLU B CA 1
ATOM 1178 C C . GLU B 1 44 ? -9.375 -26.25 -3.377 1 98 44 GLU B C 1
ATOM 1180 O O . GLU B 1 44 ? -9.984 -27.328 -3.414 1 98 44 GLU B O 1
ATOM 1185 N N . TYR B 1 45 ? -8.805 -25.703 -4.43 1 97 45 TYR B N 1
ATOM 1186 C CA . TYR B 1 45 ? -8.898 -26.344 -5.734 1 97 45 TYR B CA 1
ATOM 1187 C C . TYR B 1 45 ? -8.039 -27.609 -5.789 1 97 45 TYR B C 1
ATOM 1189 O O . TYR B 1 45 ? -8.406 -28.594 -6.422 1 97 45 TYR B O 1
ATOM 1197 N N . GLU B 1 46 ? -6.883 -27.531 -5.16 1 97.94 46 GLU B N 1
ATOM 1198 C CA . GLU B 1 46 ? -6.031 -28.719 -5.098 1 97.94 46 GLU B CA 1
ATOM 1199 C C . GLU B 1 46 ? -6.75 -29.891 -4.422 1 97.94 46 GLU B C 1
ATOM 1201 O O . GLU B 1 46 ? -6.672 -31.016 -4.887 1 97.94 46 GLU B O 1
ATOM 1206 N N . ASP B 1 47 ? -7.488 -29.578 -3.354 1 97.44 47 ASP B N 1
ATOM 1207 C CA . ASP B 1 47 ? -8.258 -30.594 -2.646 1 97.44 47 ASP B CA 1
ATOM 1208 C C . ASP B 1 47 ? -9.406 -31.109 -3.514 1 97.44 47 ASP B C 1
ATOM 1210 O O . ASP B 1 47 ? -9.664 -32.312 -3.559 1 97.44 47 ASP B O 1
ATOM 1214 N N . GLN B 1 48 ? -10.031 -30.234 -4.172 1 95.75 48 GLN B N 1
ATOM 1215 C CA . GLN B 1 48 ? -11.203 -30.578 -4.98 1 95.75 48 GLN B CA 1
ATOM 1216 C C . GLN B 1 48 ? -10.812 -31.469 -6.16 1 95.75 48 GLN B C 1
ATOM 1218 O O . GLN B 1 48 ? -11.555 -32.375 -6.516 1 95.75 48 GLN B O 1
ATOM 1223 N N . PHE B 1 49 ? -9.633 -31.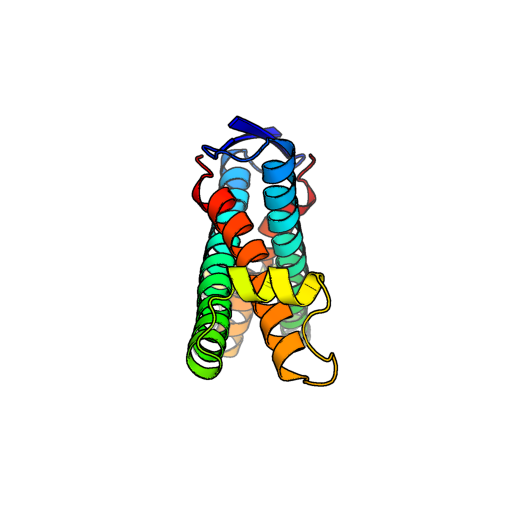234 -6.762 1 94.31 49 PHE B N 1
ATOM 1224 C CA . PHE B 1 49 ? -9.297 -31.891 -8.016 1 94.31 49 PHE B CA 1
ATOM 1225 C C . PHE B 1 49 ? -8.18 -32.906 -7.82 1 94.31 49 PHE B C 1
ATOM 1227 O O . PHE B 1 49 ? -7.789 -33.594 -8.766 1 94.31 49 PHE B O 1
ATOM 1234 N N . ASP B 1 50 ? -7.668 -32.969 -6.582 1 96.56 50 ASP B N 1
ATOM 1235 C CA . ASP B 1 50 ? -6.586 -33.875 -6.23 1 96.56 50 ASP B CA 1
ATOM 1236 C C . ASP B 1 50 ? -5.387 -33.688 -7.16 1 96.56 50 ASP B C 1
ATOM 1238 O O . ASP B 1 50 ? -4.883 -34.688 -7.727 1 96.56 50 ASP B O 1
ATOM 1242 N N . LEU B 1 51 ? -5.023 -32.469 -7.402 1 96.5 51 LEU B N 1
ATOM 1243 C CA . LEU B 1 51 ? -3.926 -32.031 -8.25 1 96.5 51 LEU B CA 1
ATOM 1244 C C . LEU B 1 51 ? -3.242 -30.797 -7.645 1 96.5 51 LEU B C 1
ATOM 1246 O O . LEU B 1 51 ? -3.912 -29.875 -7.16 1 96.5 51 LEU B O 1
ATOM 1250 N N . ILE B 1 52 ? -1.952 -30.766 -7.582 1 97.56 52 ILE B N 1
ATOM 1251 C CA . ILE B 1 52 ? -1.268 -29.609 -7.004 1 97.56 52 ILE B CA 1
ATOM 1252 C C . ILE B 1 52 ? -1.237 -28.469 -8.016 1 97.56 52 ILE B C 1
ATOM 1254 O O . ILE B 1 52 ? -1.151 -28.703 -9.227 1 97.56 52 ILE B O 1
ATOM 1258 N N . SER B 1 53 ? -1.229 -27.297 -7.543 1 97.5 53 SER B N 1
ATOM 1259 C CA . SER B 1 53 ? -1.389 -26.109 -8.375 1 97.5 53 SER B CA 1
ATOM 12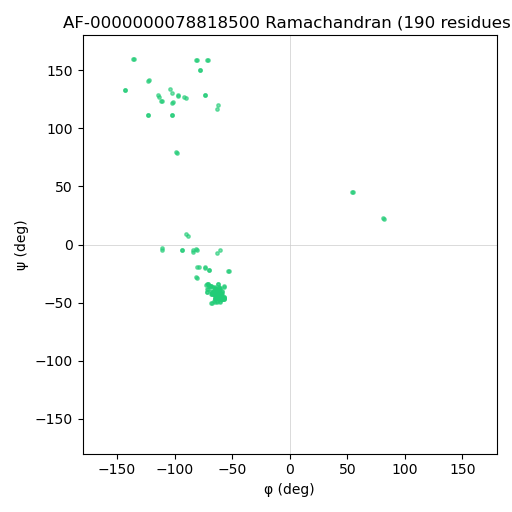60 C C . SER B 1 53 ? -0.269 -26 -9.406 1 97.5 53 SER B C 1
ATOM 1262 O O . SER B 1 53 ? -0.504 -25.594 -10.547 1 97.5 53 SER B O 1
ATOM 1264 N N . THR B 1 54 ? 0.938 -26.375 -8.984 1 97.44 54 THR B N 1
ATOM 1265 C CA . THR B 1 54 ? 2.072 -26.266 -9.898 1 97.44 54 THR B CA 1
ATOM 1266 C C . THR B 1 54 ? 1.894 -27.203 -11.086 1 97.44 54 THR B C 1
ATOM 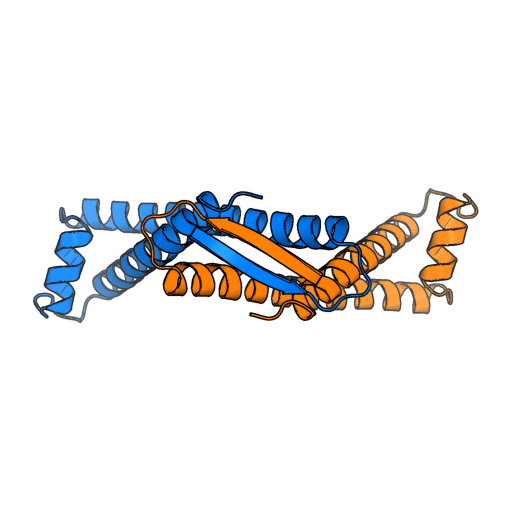1268 O O . THR B 1 54 ? 2.186 -26.828 -12.227 1 97.44 54 THR B O 1
ATOM 1271 N N . GLU B 1 55 ? 1.388 -28.328 -10.898 1 96.62 55 GLU B N 1
ATOM 1272 C CA . GLU B 1 55 ? 1.104 -29.281 -11.977 1 96.62 55 GLU B CA 1
ATOM 1273 C C . GLU B 1 55 ? -0.082 -28.828 -12.82 1 96.62 55 GLU B C 1
ATOM 1275 O O . GLU B 1 55 ? -0.058 -28.938 -14.047 1 96.62 55 GLU B O 1
ATOM 1280 N N . PHE B 1 56 ? -1.082 -28.312 -12.148 1 96.69 56 PHE B N 1
ATOM 1281 C CA . PHE B 1 56 ? -2.264 -27.812 -12.844 1 96.69 56 PHE B CA 1
ATOM 1282 C C . PHE B 1 56 ? -1.882 -26.734 -13.859 1 96.69 56 PHE B C 1
ATOM 1284 O O . PHE B 1 56 ? -2.314 -26.781 -15.008 1 96.69 56 PHE B O 1
ATOM 1291 N N . ILE B 1 57 ? -1.06 -25.812 -13.414 1 95.38 57 ILE B N 1
ATOM 1292 C CA . ILE B 1 57 ? -0.693 -24.688 -14.273 1 95.38 57 ILE B CA 1
ATOM 1293 C C . ILE B 1 57 ? 0.014 -25.203 -15.523 1 95.38 57 ILE B C 1
ATOM 1295 O O . ILE B 1 57 ? -0.264 -24.75 -16.641 1 95.38 57 ILE B O 1
ATOM 1299 N N . GLN B 1 58 ? 0.869 -26.156 -15.359 1 95.31 58 GLN B N 1
ATOM 1300 C CA . GLN B 1 58 ? 1.59 -26.75 -16.484 1 95.31 58 GLN B CA 1
ATOM 1301 C C . GLN B 1 58 ? 0.63 -27.406 -17.469 1 95.31 58 GLN B C 1
ATOM 1303 O O . GLN B 1 58 ? 0.709 -27.172 -18.672 1 95.31 58 GLN B O 1
ATOM 1308 N N . LYS B 1 59 ? -0.288 -28.141 -16.984 1 93.88 59 LYS B N 1
ATOM 1309 C CA . LYS B 1 59 ? -1.265 -28.844 -17.828 1 93.88 59 LYS B CA 1
ATOM 1310 C C . LYS B 1 59 ? -2.205 -27.859 -18.516 1 93.88 59 LYS B C 1
ATOM 1312 O O . LYS B 1 59 ? -2.555 -28.031 -19.672 1 93.88 59 LYS B O 1
ATOM 1317 N N . PHE B 1 60 ? -2.594 -26.844 -17.734 1 94 60 PHE B N 1
ATOM 1318 C CA . PHE B 1 60 ? -3.504 -25.828 -18.266 1 94 60 PHE B CA 1
ATOM 1319 C C . PHE B 1 60 ? -2.857 -25.062 -19.406 1 94 60 PHE B C 1
ATOM 1321 O O . PHE B 1 60 ? -3.469 -24.875 -20.453 1 94 60 PHE B O 1
ATOM 1328 N N . GLU B 1 61 ? -1.665 -24.672 -19.266 1 93.44 61 GLU B N 1
ATOM 1329 C CA . GLU B 1 61 ? -0.953 -23.922 -20.297 1 93.44 61 GLU B CA 1
ATOM 1330 C C . GLU B 1 61 ? -0.632 -24.797 -21.5 1 93.44 61 GLU B C 1
ATOM 1332 O O . GLU B 1 61 ? -0.48 -24.297 -22.625 1 93.44 61 GLU B O 1
ATOM 1337 N N . ALA B 1 62 ? -0.599 -26.172 -21.312 1 93.38 62 ALA B N 1
ATOM 1338 C CA . ALA B 1 62 ? -0.364 -27.125 -22.391 1 93.38 62 ALA B CA 1
ATOM 1339 C C . ALA B 1 62 ? -1.658 -27.453 -23.141 1 93.38 62 ALA B C 1
ATOM 1341 O O . ALA B 1 62 ? -1.646 -28.172 -24.141 1 93.38 62 ALA B O 1
ATOM 1342 N N . GLY B 1 63 ? -2.795 -26.875 -22.594 1 90.06 63 GLY B N 1
ATOM 1343 C CA . GLY B 1 63 ? -4.07 -27.062 -23.266 1 90.06 63 GLY B CA 1
ATOM 1344 C C . GLY B 1 63 ? -4.719 -28.391 -22.969 1 90.06 63 GLY B C 1
ATOM 1345 O O . GLY B 1 63 ? -5.5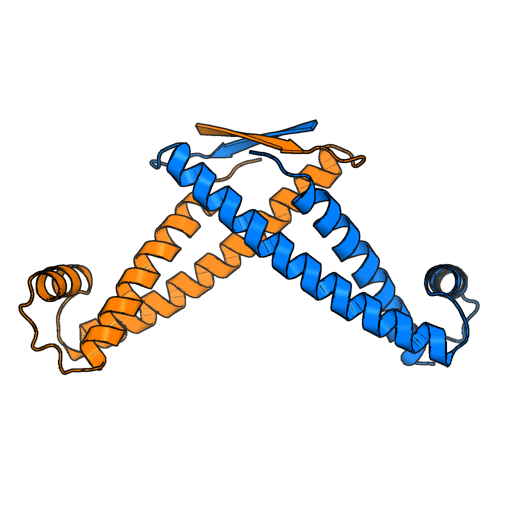35 -28.891 -23.734 1 90.06 63 GLY B O 1
ATOM 1346 N N . GLU B 1 64 ? -4.352 -28.938 -21.906 1 89.31 64 GLU B N 1
ATOM 1347 C CA . GLU B 1 64 ? -4.848 -30.281 -21.594 1 89.31 64 GLU B CA 1
ATOM 1348 C C . GLU B 1 64 ? -6.262 -30.219 -21.016 1 89.31 64 GLU B C 1
ATOM 1350 O O . GLU B 1 64 ? -6.934 -31.25 -20.906 1 89.31 64 GLU B O 1
ATOM 1355 N N . PHE B 1 65 ? -6.695 -29.062 -20.516 1 84 65 PHE B N 1
ATOM 1356 C CA . PHE B 1 65 ? -8.016 -28.938 -19.922 1 84 65 PHE B CA 1
ATOM 1357 C C . PHE B 1 65 ? -8.977 -28.219 -20.875 1 84 65 PHE B C 1
ATOM 1359 O O . PHE B 1 65 ? -8.562 -27.359 -21.641 1 84 65 PHE B O 1
ATOM 1366 N N . VAL B 1 66 ? -10.164 -28.812 -20.984 1 72.69 66 VAL B N 1
ATOM 1367 C CA . VAL B 1 66 ? -11.203 -28.172 -21.781 1 72.69 66 VAL B CA 1
ATOM 1368 C C . VAL B 1 66 ? -11.57 -26.828 -21.172 1 72.69 66 VAL B C 1
ATOM 1370 O O . VAL B 1 66 ? -11.797 -26.719 -19.95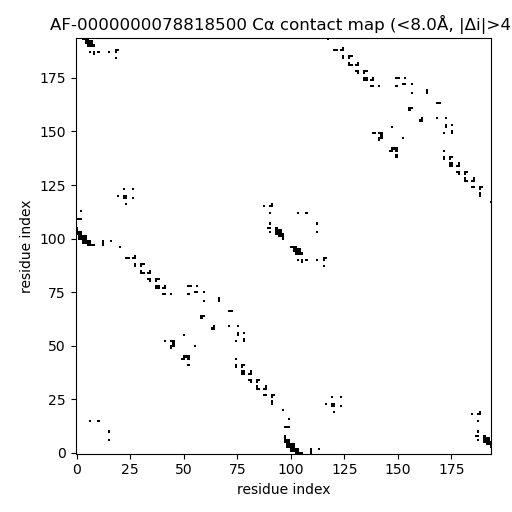3 1 72.69 66 VAL B O 1
ATOM 1373 N N . MET B 1 67 ? -11.43 -25.734 -21.844 1 64.06 67 MET B N 1
ATOM 1374 C CA . MET B 1 67 ? -11.398 -24.328 -21.484 1 64.06 67 MET B CA 1
ATOM 1375 C C . MET B 1 67 ? -12.734 -23.891 -20.891 1 64.06 67 MET B C 1
ATOM 1377 O O . MET B 1 67 ? -12.797 -22.922 -20.141 1 64.06 67 MET B O 1
ATOM 1381 N N . ASP B 1 68 ? -13.727 -24.797 -20.938 1 67.94 68 ASP B N 1
ATOM 1382 C CA . ASP B 1 68 ? -15.031 -24.203 -20.656 1 67.94 68 ASP B CA 1
ATOM 1383 C C . ASP B 1 68 ? -15.352 -24.25 -19.156 1 67.94 68 ASP B C 1
ATOM 1385 O O . ASP B 1 68 ? -16.391 -23.766 -18.734 1 67.94 68 ASP B O 1
ATOM 1389 N N . ASP B 1 69 ? -14.391 -24.609 -18.406 1 79 69 ASP B N 1
ATOM 1390 C CA . ASP B 1 69 ? -14.727 -24.641 -16.984 1 79 69 ASP B CA 1
ATOM 1391 C C . ASP B 1 69 ? -14.164 -23.422 -16.266 1 79 69 ASP B C 1
ATOM 1393 O O . ASP B 1 69 ? -12.945 -23.25 -16.188 1 79 69 ASP B O 1
ATOM 1397 N N . GLU B 1 70 ? -15.094 -22.562 -15.844 1 88.56 70 GLU B N 1
ATOM 1398 C CA . GLU B 1 70 ? -14.758 -21.328 -15.148 1 88.56 70 GLU B CA 1
ATOM 1399 C C . GLU B 1 70 ? -13.859 -21.594 -13.945 1 88.56 70 GLU B C 1
ATOM 1401 O O . GLU B 1 70 ? -13.023 -20.766 -13.594 1 88.5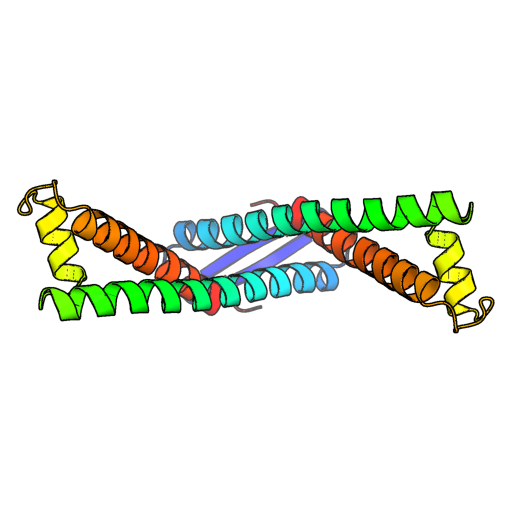6 70 GLU B O 1
ATOM 1406 N N . LYS B 1 71 ? -13.883 -22.797 -13.438 1 91.88 71 LYS B N 1
ATOM 1407 C CA . LYS B 1 71 ? -13.109 -23.141 -12.25 1 91.88 71 LYS B CA 1
ATOM 1408 C C . LYS B 1 71 ? -11.617 -23.219 -12.57 1 91.88 71 LYS B C 1
ATOM 1410 O O . LYS B 1 71 ? -10.781 -22.828 -11.75 1 91.88 71 LYS B O 1
ATOM 1415 N N . TYR B 1 72 ? -11.336 -23.672 -13.742 1 93.19 72 TYR B N 1
ATOM 1416 C CA . TYR B 1 72 ? -9.93 -23.766 -14.125 1 93.19 72 TYR B CA 1
ATOM 1417 C C . TYR B 1 72 ? -9.312 -22.391 -14.305 1 93.19 72 TYR B C 1
ATOM 1419 O O . TYR B 1 72 ? -8.156 -22.172 -13.938 1 93.19 72 TYR B O 1
ATOM 1427 N N . PHE B 1 73 ? -10.102 -21.531 -14.805 1 93.62 73 PHE B N 1
ATOM 1428 C CA . PHE B 1 73 ? -9.602 -20.172 -14.969 1 93.62 73 PHE B CA 1
ATOM 1429 C C . PHE B 1 73 ? -9.367 -19.516 -13.617 1 93.62 73 PHE B C 1
ATOM 1431 O O . PHE B 1 73 ? -8.359 -18.828 -13.43 1 93.62 73 PHE B O 1
ATOM 1438 N N . ASP B 1 74 ? -10.297 -19.719 -12.695 1 94.75 74 ASP B N 1
ATOM 1439 C CA . ASP B 1 74 ? -10.156 -19.156 -11.359 1 94.75 74 ASP B CA 1
ATOM 1440 C C . ASP B 1 74 ? -8.914 -19.719 -10.664 1 94.75 74 ASP B C 1
ATOM 1442 O O . ASP B 1 74 ? -8.172 -18.969 -10.008 1 94.75 74 ASP B O 1
ATOM 1446 N N . TRP B 1 75 ? -8.758 -20.969 -10.852 1 96.44 75 TRP B N 1
ATOM 1447 C CA . TRP B 1 75 ? -7.594 -21.625 -10.258 1 96.44 75 TRP B CA 1
ATOM 1448 C C . TRP B 1 75 ? -6.301 -21.109 -10.875 1 96.44 75 TRP B C 1
ATOM 1450 O O . TRP B 1 75 ? -5.332 -20.828 -10.164 1 96.44 75 TRP B O 1
ATOM 1460 N N . TYR B 1 76 ? -6.328 -20.953 -12.211 1 96.19 76 TYR B N 1
ATOM 1461 C CA . TYR B 1 76 ? -5.18 -20.406 -12.93 1 96.19 76 TYR B CA 1
ATOM 1462 C C . TYR B 1 76 ? -4.836 -19.016 -12.438 1 96.19 76 TYR B C 1
ATOM 1464 O O . TYR B 1 76 ? -3.678 -18.719 -12.141 1 96.19 76 TYR B O 1
ATOM 1472 N N . ALA B 1 77 ? -5.852 -18.203 -12.32 1 96.75 77 ALA B N 1
ATOM 1473 C CA . ALA B 1 77 ? -5.66 -16.844 -11.852 1 96.75 77 ALA B CA 1
ATOM 1474 C C . ALA B 1 77 ? -5.129 -16.828 -10.422 1 96.75 77 ALA B C 1
ATOM 1476 O O . ALA B 1 77 ? -4.254 -16.031 -10.086 1 96.75 77 ALA B O 1
ATOM 1477 N N . ALA B 1 78 ? -5.594 -17.688 -9.586 1 98.12 78 ALA B N 1
ATOM 1478 C CA . ALA B 1 78 ? -5.16 -17.766 -8.195 1 98.12 78 ALA B CA 1
ATOM 1479 C C . ALA B 1 78 ? -3.689 -18.156 -8.102 1 98.12 78 ALA B C 1
ATOM 1481 O O . ALA B 1 78 ? -2.93 -17.562 -7.328 1 98.12 78 ALA B O 1
ATOM 1482 N N . LYS B 1 79 ? -3.33 -19.141 -8.859 1 98.44 79 LYS B N 1
ATOM 1483 C CA . LYS B 1 79 ? -1.946 -19.594 -8.812 1 98.44 79 LYS B CA 1
ATOM 1484 C C . LYS B 1 79 ? -0.99 -18.531 -9.336 1 98.44 79 LYS B C 1
ATOM 1486 O O . LYS B 1 79 ? 0.085 -18.312 -8.773 1 98.44 79 LYS B O 1
ATOM 1491 N N . LYS B 1 80 ? -1.455 -17.922 -10.414 1 98.12 80 LYS B N 1
ATOM 1492 C CA . LYS B 1 80 ? -0.644 -16.812 -10.93 1 98.12 80 LYS B CA 1
ATOM 1493 C C . LYS B 1 80 ? -0.532 -15.688 -9.914 1 98.12 80 LYS B C 1
ATOM 1495 O O . LYS B 1 80 ? 0.544 -15.117 -9.727 1 98.12 80 LYS B O 1
ATOM 1500 N N . GLY B 1 81 ? -1.642 -15.383 -9.297 1 98.38 81 GLY B N 1
ATOM 1501 C CA . GLY B 1 81 ? -1.628 -14.398 -8.227 1 98.38 81 GLY B CA 1
ATOM 1502 C C . GLY B 1 81 ? -0.718 -14.789 -7.074 1 98.38 81 GLY B C 1
ATOM 1503 O O . GLY B 1 81 ? 0.052 -13.961 -6.578 1 98.38 81 GLY B O 1
ATOM 1504 N N . LEU B 1 82 ? -0.771 -15.992 -6.715 1 98.62 82 LEU B N 1
ATOM 1505 C CA . LEU B 1 82 ? 0.062 -16.5 -5.629 1 98.62 82 LEU B CA 1
ATOM 1506 C C . LEU B 1 82 ? 1.542 -16.328 -5.953 1 98.62 82 LEU B C 1
ATOM 1508 O O . LEU B 1 82 ? 2.309 -15.828 -5.129 1 98.62 82 LEU B O 1
ATOM 1512 N N . ASP B 1 83 ? 1.925 -16.703 -7.133 1 98.06 83 ASP B N 1
ATOM 1513 C CA . ASP B 1 83 ? 3.326 -16.594 -7.527 1 98.06 83 ASP B CA 1
ATOM 1514 C C . ASP B 1 83 ? 3.773 -15.133 -7.562 1 98.06 83 ASP B C 1
ATOM 1516 O O . ASP B 1 83 ? 4.883 -14.805 -7.133 1 98.06 83 ASP B O 1
ATOM 1520 N N . HIS B 1 84 ? 2.904 -14.289 -8.148 1 97.62 84 HIS B N 1
ATOM 1521 C CA . HIS B 1 84 ? 3.189 -12.867 -8.227 1 97.62 84 HIS B CA 1
ATOM 1522 C C . HIS B 1 84 ? 3.424 -12.273 -6.836 1 97.62 84 HIS B C 1
ATOM 1524 O O . HIS B 1 84 ? 4.445 -11.633 -6.598 1 97.62 84 HIS B O 1
ATOM 1530 N N . TRP B 1 85 ? 2.592 -12.602 -5.887 1 98.25 85 TRP B N 1
ATOM 1531 C CA . TRP B 1 85 ? 2.654 -11.984 -4.566 1 98.25 85 TRP B CA 1
ATOM 1532 C C . TRP B 1 85 ? 3.738 -12.641 -3.713 1 98.25 85 TRP B C 1
ATOM 1534 O O . TRP B 1 85 ? 4.344 -11.984 -2.861 1 98.25 85 TRP B O 1
ATOM 1544 N N . LYS B 1 86 ? 4.059 -13.883 -3.928 1 98.19 86 LYS B N 1
ATOM 1545 C CA . LYS B 1 86 ? 5.168 -14.523 -3.23 1 98.19 86 LYS B CA 1
ATOM 1546 C C . LYS B 1 86 ? 6.5 -13.875 -3.596 1 98.19 86 LYS B C 1
ATOM 1548 O O . LYS B 1 86 ? 7.352 -13.664 -2.732 1 98.19 86 LYS B O 1
ATOM 1553 N N . LYS B 1 87 ? 6.598 -13.648 -4.859 1 97.5 87 LYS B N 1
ATOM 1554 C CA . LYS B 1 87 ? 7.805 -12.961 -5.309 1 97.5 87 LYS B CA 1
ATOM 1555 C C . LYS B 1 87 ? 7.918 -11.578 -4.672 1 97.5 87 LYS B C 1
ATOM 1557 O O . LYS B 1 87 ? 8.977 -11.211 -4.164 1 97.5 87 LYS B O 1
ATOM 1562 N N . ARG B 1 88 ? 6.871 -10.797 -4.711 1 97.88 88 ARG B N 1
ATOM 1563 C CA . ARG B 1 88 ? 6.855 -9.469 -4.117 1 97.88 88 ARG B CA 1
ATOM 1564 C C . ARG B 1 88 ? 7.184 -9.523 -2.629 1 97.88 88 ARG B C 1
ATOM 1566 O O . ARG B 1 88 ? 7.996 -8.734 -2.139 1 97.88 88 ARG B O 1
ATOM 1573 N N . LEU B 1 89 ? 6.578 -10.453 -1.957 1 98.38 89 LEU B N 1
ATOM 1574 C CA . LEU B 1 89 ? 6.805 -10.602 -0.523 1 98.38 89 LEU B CA 1
ATOM 1575 C C . LEU B 1 89 ? 8.258 -10.945 -0.237 1 98.38 89 LEU B C 1
ATOM 1577 O O . LEU B 1 89 ? 8.859 -10.406 0.697 1 98.38 89 LEU B O 1
ATOM 1581 N N . ALA B 1 90 ? 8.836 -11.812 -1.015 1 98.12 90 ALA B N 1
ATOM 1582 C CA . ALA B 1 90 ? 10.219 -12.227 -0.81 1 98.12 90 ALA B CA 1
ATOM 1583 C C . ALA B 1 90 ? 11.172 -11.039 -0.92 1 98.12 90 ALA B C 1
ATOM 1585 O O . ALA B 1 90 ? 12.086 -10.883 -0.104 1 98.12 90 ALA B O 1
ATOM 1586 N N . VAL B 1 91 ? 10.906 -10.227 -1.909 1 97.88 91 VAL B N 1
ATOM 1587 C CA . VAL B 1 91 ? 11.75 -9.055 -2.115 1 97.88 91 VAL B CA 1
ATOM 1588 C C . VAL B 1 91 ? 11.555 -8.062 -0.967 1 97.88 91 VAL B C 1
ATOM 1590 O O . VAL B 1 91 ? 12.523 -7.605 -0.36 1 97.88 91 VAL B O 1
ATOM 1593 N N . LEU B 1 92 ? 10.32 -7.758 -0.676 1 98.12 92 LEU B N 1
ATOM 1594 C CA . LEU B 1 92 ? 10 -6.777 0.357 1 98.12 92 LEU B CA 1
ATOM 1595 C C . LEU B 1 92 ? 10.508 -7.242 1.72 1 98.12 92 LEU B C 1
ATOM 1597 O O . LEU B 1 92 ? 10.961 -6.426 2.527 1 98.12 92 LEU B O 1
ATOM 1601 N N . ASP B 1 93 ? 10.508 -8.523 1.996 1 97.19 93 ASP B N 1
ATOM 1602 C CA . ASP B 1 93 ? 10.961 -9.094 3.26 1 97.19 93 ASP B CA 1
ATOM 1603 C C . ASP B 1 93 ? 12.484 -9.047 3.363 1 97.19 93 ASP B C 1
ATOM 1605 O O . ASP B 1 93 ? 13.039 -9.148 4.457 1 97.19 93 ASP B O 1
ATOM 1609 N N . ALA B 1 94 ? 13.086 -8.914 2.238 1 97.19 94 ALA B N 1
ATOM 1610 C CA . ALA B 1 94 ? 14.539 -8.984 2.195 1 97.19 94 ALA B CA 1
ATOM 1611 C C . ALA B 1 94 ? 15.156 -7.594 2.301 1 97.19 94 ALA B C 1
ATOM 1613 O O . ALA B 1 94 ? 16.391 -7.453 2.35 1 97.19 94 ALA B O 1
ATOM 1614 N N . VAL B 1 95 ? 14.312 -6.539 2.307 1 96.56 95 VAL B N 1
ATOM 1615 C CA . VAL B 1 95 ? 14.805 -5.168 2.375 1 96.56 95 VAL B CA 1
ATOM 1616 C C . VAL B 1 95 ? 15.312 -4.871 3.785 1 96.56 95 VAL B C 1
ATOM 1618 O O . VAL B 1 95 ? 14.633 -5.176 4.77 1 96.56 95 VAL B O 1
ATOM 1621 N N . ARG B 1 96 ? 16.531 -4.367 3.799 1 92.75 96 ARG B N 1
ATOM 1622 C CA . ARG B 1 96 ? 17.156 -3.912 5.039 1 92.75 96 ARG B CA 1
ATOM 1623 C C . ARG B 1 96 ? 17.578 -2.447 4.941 1 92.75 96 ARG B C 1
ATOM 1625 O O . ARG B 1 96 ? 17.969 -1.979 3.869 1 92.75 96 ARG B O 1
ATOM 1632 N N . PHE B 1 97 ? 17.391 -1.748 6 1 82.62 97 PHE B N 1
ATOM 1633 C CA . PHE B 1 97 ? 17.703 -0.327 6.066 1 82.62 97 PHE B CA 1
ATOM 1634 C C . PHE B 1 97 ? 18.938 -0.088 6.93 1 82.62 97 PHE B C 1
ATOM 1636 O O . PHE B 1 97 ? 19.203 -0.853 7.855 1 82.62 97 PHE B O 1
#

Sequence (194 aa):
MDLTLQIDTDYSLQEASEVIHSALEHEKHLAKYKVYRYAMICDEYEDQFDLISTEFIQKFEAGEFVMDDEKYFDWYAAKKGLDHWKKRLAVLDAVRFMDLTLQIDTDYSLQEASEVIHSALEHEKHLAKYKVYRYAMICDEYEDQFDLISTEFIQKFEAGEFVMDDEKYFDWYAAKKGLDHWKKRLAVLDAVRF

pLDDT: mean 95.23, std 5.94, range [64.0, 98.62]

Organism: Methanosarcina acetivorans (strain ATCC 35395 / DSM 2834 / JCM 12185 / C2A) (NCBI:txid188937)

Secondary structure (DSSP, 8-state):
-EEEEEE--SS-HHHHHHHHHHHHHHHHHHHHHHHHHHHHHHHHHHHHHT--HHHHHHHHHTT-S-TT-HHHHHHHHHHHHHHHHHHHHHHHHTEE-/-EEEEEE--SS-HHHHHHHHHHHHHHHHHHHHHHHHHHHHHHHHHHHHHT--HHHHHHHHHTT-S-TT-HHHHHHHHHHHHHHHHHHHHHHHHTEE-

Solvent-accessible surface area (backbone atoms only — not comparable to full-atom values): 10330 Å² total; per-residue (Å²): 83,78,48,68,36,37,32,71,55,93,63,52,70,67,58,44,48,51,46,52,50,50,45,48,51,53,46,32,53,51,24,52,51,50,28,51,52,23,47,50,52,37,49,54,50,23,65,74,66,73,43,55,63,72,59,47,49,54,40,51,77,70,58,71,54,78,77,84,42,69,63,57,53,53,48,48,52,26,48,52,48,24,54,56,27,46,52,46,30,51,46,50,70,25,56,43,125,84,78,46,69,36,36,33,70,55,94,65,52,70,67,58,45,49,49,47,54,50,51,44,48,50,52,45,33,53,52,24,51,52,49,28,53,52,22,47,50,53,36,49,53,50,20,65,74,66,74,44,54,62,74,59,47,50,54,40,50,77,71,58,71,54,77,80,84,43,69,64,57,54,53,47,48,52,26,48,52,48,24,53,54,27,46,51,47,28,52,47,50,70,25,55,44,127

Radius of gyration: 22.89 Å; Cα contacts (8 Å, |Δi|>4): 206; chains: 2; bounding box: 41×64×48 Å

Nearest PDB structures (foldseek):
  6zvt-assembly1_A  TM=4.209E-01  e=2.446E+00  Nostoc punctiforme
  6zbd-assembly1_D  TM=4.540E-01  e=4.467E+00  Plasmodium falciparum
  6rxt-assembly1_UK  TM=4.262E-01  e=9.772E+00  Thermochaetoides thermophila

Foldseek 3Di:
DDDDDDDPDPDDPVVVVVVVLVVLVVLLVVLVVQLVVLVVLQVVVCVVVVHHLVVLLVCVVVVVDDPPDVSSVVNNVSVVSNVVSVVSNVVSVPDDD/DDDDDDDPDPDDPVVVVVVVLVVLVVLLVVLVVQLVVLVVLQVVVCVVVVHHLVVLLVCVVVVVDDPPDPSSVVSNVSVVSNVVSVVSNVVSVPDDD